Protein AF-A0A8J4UXP5-F1 (afdb_monomer)

Organism: Clarias magur (NCBI:txid1594786)

Structure (mmCIF, N/CA/C/O backbone):
data_AF-A0A8J4UXP5-F1
#
_entry.id   AF-A0A8J4UXP5-F1
#
loop_
_atom_site.group_PDB
_atom_site.id
_atom_site.type_symbol
_atom_site.label_atom_id
_atom_site.label_alt_id
_atom_site.label_comp_id
_atom_site.label_asym_id
_atom_site.label_entity_id
_atom_site.label_seq_id
_atom_site.pdbx_PDB_ins_code
_atom_site.Cartn_x
_atom_site.Cartn_y
_atom_site.Cartn_z
_atom_site.occupancy
_atom_site.B_iso_or_equiv
_atom_site.auth_seq_id
_atom_site.auth_comp_id
_atom_site.auth_asym_id
_atom_site.auth_atom_id
_atom_site.pdbx_PDB_model_num
ATOM 1 N N . MET A 1 1 ? 5.245 0.182 7.279 1.00 76.38 1 MET A N 1
ATOM 2 C CA . MET A 1 1 ? 4.863 -1.248 7.398 1.00 76.38 1 MET A CA 1
ATOM 3 C C . MET A 1 1 ? 5.055 -1.925 6.052 1.00 76.38 1 MET A C 1
ATOM 5 O O . MET A 1 1 ? 4.991 -1.238 5.045 1.00 76.38 1 MET A O 1
ATOM 9 N N . ILE A 1 2 ? 5.293 -3.238 6.005 1.00 81.00 2 ILE A N 1
ATOM 10 C CA . ILE A 1 2 ? 5.434 -3.950 4.725 1.00 81.00 2 ILE A CA 1
ATOM 11 C C . ILE A 1 2 ? 4.048 -4.430 4.285 1.00 81.00 2 ILE A C 1
ATOM 13 O O . ILE A 1 2 ? 3.456 -5.282 4.948 1.00 81.00 2 ILE A O 1
ATOM 17 N N . GLY A 1 3 ? 3.541 -3.917 3.160 1.00 82.81 3 GLY A N 1
ATOM 18 C CA . GLY A 1 3 ? 2.251 -4.269 2.539 1.00 82.81 3 GLY A CA 1
ATOM 19 C C . GLY A 1 3 ? 2.405 -5.030 1.215 1.00 82.81 3 GLY A C 1
ATOM 20 O O . GLY A 1 3 ? 3.485 -5.541 0.934 1.00 82.81 3 GLY A O 1
ATOM 21 N N . SER A 1 4 ? 1.329 -5.157 0.434 1.00 81.69 4 SER A N 1
ATOM 22 C CA . SER A 1 4 ? 1.382 -5.603 -0.972 1.00 81.69 4 SER A CA 1
ATOM 23 C C . SER A 1 4 ? 1.718 -4.460 -1.938 1.00 81.69 4 SER A C 1
ATOM 25 O O . SER A 1 4 ? 2.057 -4.718 -3.088 1.00 81.69 4 SER A O 1
ATOM 27 N N . GLY A 1 5 ? 1.666 -3.205 -1.469 1.00 85.81 5 GLY A N 1
ATOM 28 C CA . GLY A 1 5 ? 1.933 -2.018 -2.284 1.00 85.81 5 GLY A CA 1
ATOM 29 C C . GLY A 1 5 ? 3.286 -2.060 -2.995 1.00 85.81 5 GLY A C 1
ATOM 30 O O . GLY A 1 5 ? 3.357 -1.675 -4.155 1.00 85.81 5 GLY A O 1
ATOM 31 N N . ILE A 1 6 ? 4.321 -2.627 -2.363 1.00 90.12 6 ILE A N 1
ATOM 32 C CA . ILE A 1 6 ? 5.669 -2.722 -2.944 1.00 90.12 6 ILE A CA 1
ATOM 33 C C . ILE A 1 6 ? 5.725 -3.530 -4.247 1.00 90.12 6 ILE A C 1
ATOM 35 O O . ILE A 1 6 ? 6.633 -3.329 -5.041 1.00 90.12 6 ILE A O 1
ATOM 39 N N . PHE A 1 7 ? 4.755 -4.412 -4.506 1.00 88.56 7 PHE A N 1
ATOM 40 C CA . PHE A 1 7 ? 4.700 -5.151 -5.768 1.00 88.56 7 PHE A CA 1
ATOM 41 C C . PHE A 1 7 ? 4.077 -4.325 -6.901 1.00 88.56 7 PHE A C 1
ATOM 43 O O . PHE A 1 7 ? 4.396 -4.560 -8.055 1.00 88.56 7 PHE A O 1
ATOM 50 N N . MET A 1 8 ? 3.251 -3.321 -6.588 1.00 86.44 8 MET A N 1
ATOM 51 C CA . MET A 1 8 ? 2.574 -2.486 -7.590 1.00 86.44 8 MET A CA 1
ATOM 52 C C . 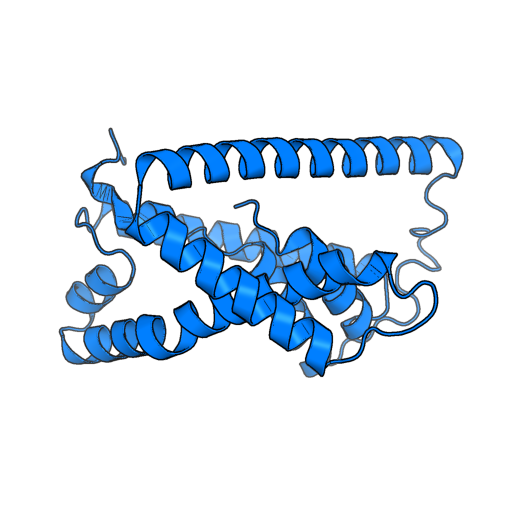MET A 1 8 ? 3.191 -1.100 -7.765 1.00 86.44 8 MET A C 1
ATOM 54 O O . MET A 1 8 ? 3.418 -0.648 -8.886 1.00 86.44 8 MET A O 1
ATOM 58 N N . SER A 1 9 ? 3.424 -0.397 -6.656 1.00 91.88 9 SER A N 1
ATOM 59 C CA . SER A 1 9 ? 3.830 1.006 -6.655 1.00 91.88 9 SER A CA 1
ATOM 60 C C . SER A 1 9 ? 5.096 1.291 -7.470 1.00 91.88 9 SER A C 1
ATOM 62 O O . SER A 1 9 ? 5.110 2.345 -8.098 1.00 91.88 9 SER A O 1
ATOM 64 N N . PRO A 1 10 ? 6.130 0.420 -7.543 1.00 92.44 10 PRO A N 1
ATOM 65 C CA . PRO A 1 10 ? 7.329 0.724 -8.327 1.00 92.44 10 PRO A CA 1
ATOM 66 C C . PRO A 1 10 ? 7.043 1.030 -9.799 1.00 92.44 10 PRO A C 1
ATOM 68 O O . PRO A 1 10 ? 7.608 1.982 -10.333 1.00 92.44 10 PRO A O 1
ATOM 71 N N . GLN A 1 11 ? 6.129 0.286 -10.434 1.00 90.69 11 GLN A N 1
ATOM 72 C CA . GLN A 1 11 ? 5.755 0.523 -11.830 1.00 90.69 11 GLN A CA 1
ATOM 73 C C . GLN A 1 11 ? 5.096 1.897 -11.999 1.00 90.69 11 GLN A C 1
ATOM 75 O O . GLN A 1 11 ? 5.458 2.639 -12.908 1.00 90.69 11 GLN A O 1
ATOM 80 N N . PHE A 1 12 ? 4.170 2.256 -11.104 1.00 91.06 12 PHE A N 1
ATOM 81 C CA . PHE A 1 12 ? 3.485 3.548 -11.156 1.00 91.06 12 PHE A CA 1
ATOM 82 C C . PHE A 1 12 ? 4.404 4.724 -10.809 1.00 91.06 12 PHE A C 1
ATOM 84 O O . PHE A 1 12 ? 4.302 5.779 -11.429 1.00 91.06 12 PHE A O 1
ATOM 91 N N . VAL A 1 13 ? 5.304 4.576 -9.834 1.00 94.50 13 VAL A N 1
ATOM 92 C CA . VAL A 1 13 ? 6.283 5.621 -9.493 1.00 94.50 13 VAL A CA 1
ATOM 93 C C . VAL A 1 13 ? 7.212 5.858 -10.684 1.00 94.50 13 VAL A C 1
ATOM 95 O O . VAL A 1 13 ? 7.359 6.999 -11.117 1.00 94.50 13 VAL A O 1
ATOM 98 N N . MET A 1 14 ? 7.748 4.786 -11.278 1.00 92.88 14 MET A N 1
ATOM 99 C CA . MET A 1 14 ? 8.612 4.872 -12.455 1.00 92.88 14 MET A CA 1
ATOM 100 C C . MET A 1 14 ? 7.891 5.503 -13.652 1.00 92.88 14 MET A C 1
ATOM 102 O O . MET A 1 14 ? 8.427 6.415 -14.271 1.00 92.88 14 MET A O 1
ATOM 106 N N . SER A 1 15 ? 6.658 5.085 -13.957 1.00 92.62 15 SER A N 1
ATOM 107 C CA . SER A 1 15 ? 5.919 5.612 -15.113 1.00 92.62 15 SER A CA 1
ATOM 108 C C . SER A 1 15 ? 5.564 7.092 -14.985 1.00 92.62 15 SER A C 1
ATOM 110 O O . SER A 1 15 ? 5.385 7.763 -15.995 1.00 92.62 15 SER A O 1
ATOM 112 N N . ASN A 1 16 ? 5.409 7.600 -13.759 1.00 93.44 16 ASN A N 1
ATOM 113 C CA . ASN A 1 16 ? 5.118 9.015 -13.539 1.00 93.44 16 ASN A CA 1
ATOM 114 C C . ASN A 1 16 ? 6.382 9.877 -13.607 1.00 93.44 16 ASN A C 1
ATOM 116 O O . ASN A 1 16 ? 6.302 10.993 -14.106 1.00 93.44 16 ASN A O 1
ATOM 120 N N . VAL A 1 17 ? 7.514 9.378 -13.107 1.00 93.00 17 VAL A N 1
ATOM 121 C CA . VAL A 1 17 ? 8.734 10.173 -12.854 1.00 93.00 17 VAL A CA 1
ATOM 122 C C . VAL A 1 17 ? 9.793 9.995 -13.940 1.00 93.00 17 VAL A C 1
ATOM 124 O O . VAL A 1 17 ? 10.663 10.847 -14.093 1.00 93.00 17 VAL A O 1
ATOM 127 N N . GLY A 1 18 ? 9.713 8.915 -14.715 1.00 91.06 18 GLY A N 1
ATOM 128 C CA . GLY A 1 18 ? 10.478 8.707 -15.942 1.00 91.06 18 GLY A CA 1
ATOM 129 C C . GLY A 1 18 ? 11.880 8.127 -15.760 1.00 91.06 18 GLY A C 1
ATOM 130 O O . GLY A 1 18 ? 12.360 7.483 -16.685 1.00 91.06 18 GLY A O 1
ATOM 131 N N . SER A 1 19 ? 12.510 8.282 -14.589 1.00 91.56 19 SER A N 1
ATOM 132 C CA . SER A 1 19 ? 13.891 7.835 -14.361 1.00 91.56 19 SER A CA 1
ATOM 133 C C . SER A 1 19 ? 14.079 6.998 -13.081 1.00 91.56 19 SER A C 1
ATOM 135 O O . SER A 1 19 ? 13.398 7.227 -12.068 1.00 91.56 19 SER A O 1
ATOM 137 N N . PRO A 1 20 ? 15.011 6.019 -13.084 1.00 91.00 20 PRO A N 1
ATOM 138 C CA . PRO A 1 20 ? 15.290 5.170 -11.923 1.00 91.00 20 PRO A CA 1
ATOM 139 C C . PRO A 1 20 ? 15.837 5.957 -10.728 1.00 91.00 20 PRO A C 1
ATOM 141 O O . PRO A 1 20 ? 15.400 5.729 -9.598 1.00 91.00 20 PRO A O 1
ATOM 144 N N . GLY A 1 21 ? 16.742 6.910 -10.957 1.00 91.25 21 GLY A N 1
ATOM 145 C CA . GLY A 1 21 ? 17.344 7.734 -9.911 1.00 91.25 21 GLY A CA 1
ATOM 146 C C . GLY A 1 21 ? 16.307 8.590 -9.187 1.00 91.25 21 GLY A C 1
ATOM 147 O O . GLY A 1 21 ? 16.246 8.588 -7.956 1.00 91.25 21 GLY A O 1
ATOM 148 N N . ALA A 1 22 ? 15.418 9.261 -9.926 1.00 91.94 22 ALA A N 1
ATOM 149 C CA . ALA A 1 22 ? 14.366 10.068 -9.310 1.00 91.94 22 ALA A CA 1
ATOM 150 C C . ALA A 1 22 ? 13.281 9.209 -8.630 1.00 91.94 22 ALA A C 1
ATOM 152 O O . ALA A 1 22 ? 12.759 9.602 -7.585 1.00 91.94 22 ALA A O 1
ATOM 153 N N . SER A 1 23 ? 12.992 8.007 -9.145 1.00 93.88 23 SER A N 1
ATOM 154 C CA . SER A 1 23 ? 12.128 7.030 -8.464 1.00 93.88 23 SER A CA 1
ATOM 155 C C . SER A 1 23 ? 12.673 6.664 -7.075 1.00 93.88 23 SER A C 1
ATOM 157 O O . SER A 1 23 ? 11.933 6.715 -6.090 1.00 93.88 23 SER A O 1
ATOM 159 N N . LEU A 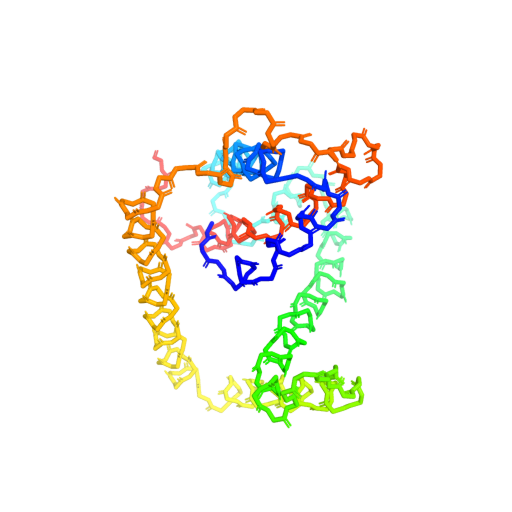1 24 ? 13.978 6.380 -6.955 1.00 93.69 24 LEU A N 1
ATOM 160 C CA . LEU A 1 24 ? 14.621 6.081 -5.667 1.00 93.69 24 LEU A CA 1
ATOM 161 C C . LEU A 1 24 ? 14.545 7.256 -4.680 1.00 93.69 24 LEU A C 1
ATOM 163 O O . LEU A 1 24 ? 14.277 7.041 -3.496 1.00 93.69 24 LEU A O 1
ATOM 167 N N . ILE A 1 25 ? 14.709 8.495 -5.157 1.00 94.56 25 ILE A N 1
ATOM 168 C CA . ILE A 1 25 ? 14.536 9.700 -4.328 1.00 94.56 25 ILE A CA 1
ATOM 169 C C . ILE A 1 25 ? 13.109 9.773 -3.777 1.00 94.56 25 ILE A C 1
ATOM 171 O O . ILE A 1 25 ? 12.920 10.030 -2.589 1.00 94.56 25 ILE A O 1
ATOM 175 N N . ILE A 1 26 ? 12.098 9.505 -4.603 1.00 95.44 26 ILE A N 1
ATOM 176 C CA . ILE A 1 26 ? 10.694 9.522 -4.169 1.00 95.44 26 ILE A CA 1
ATOM 177 C C . ILE A 1 26 ? 10.432 8.464 -3.103 1.00 95.44 26 ILE A C 1
ATOM 179 O O . ILE A 1 26 ? 9.797 8.770 -2.094 1.00 95.44 26 ILE A O 1
ATOM 183 N N . TRP A 1 27 ? 10.976 7.256 -3.258 1.00 96.19 27 TRP A N 1
ATOM 184 C CA . TRP A 1 27 ? 10.892 6.223 -2.224 1.00 96.19 27 TRP A CA 1
ATOM 185 C C . TRP A 1 27 ? 11.521 6.670 -0.900 1.00 96.19 27 TRP A C 1
ATOM 187 O O . TRP A 1 27 ? 10.912 6.473 0.156 1.00 96.19 27 TRP A O 1
ATOM 197 N N . ALA A 1 28 ? 12.690 7.314 -0.946 1.00 96.62 28 ALA A N 1
ATOM 198 C CA . ALA A 1 28 ? 13.353 7.851 0.240 1.00 96.62 28 ALA A CA 1
ATOM 199 C C . ALA A 1 28 ? 12.517 8.953 0.919 1.00 96.62 28 ALA A C 1
ATOM 201 O O . ALA A 1 28 ? 12.310 8.912 2.134 1.00 96.62 28 ALA A O 1
ATOM 202 N N . VAL A 1 29 ? 11.967 9.890 0.140 1.00 96.31 29 VAL A N 1
ATOM 203 C CA . VAL A 1 29 ? 11.098 10.968 0.641 1.00 96.31 29 VAL A CA 1
ATOM 204 C C . VAL A 1 29 ? 9.819 10.405 1.264 1.00 96.31 29 VAL A C 1
ATOM 206 O O . VAL A 1 29 ? 9.469 10.787 2.380 1.00 96.31 29 VAL A O 1
ATOM 209 N N . CYS A 1 30 ? 9.138 9.459 0.609 1.00 95.62 30 CYS A N 1
ATOM 210 C CA . CYS A 1 30 ? 7.950 8.805 1.165 1.00 95.62 30 CYS A CA 1
ATOM 211 C C . CYS A 1 30 ? 8.254 8.091 2.490 1.00 95.62 30 CYS A C 1
ATOM 213 O O . CYS A 1 30 ? 7.446 8.155 3.422 1.00 95.62 30 CYS A O 1
ATOM 215 N N . GLY A 1 31 ? 9.418 7.441 2.593 1.00 95.12 31 GLY A N 1
ATOM 216 C CA . GLY A 1 31 ? 9.885 6.813 3.826 1.00 95.12 31 GLY A CA 1
ATOM 217 C C . GLY A 1 31 ? 10.078 7.828 4.953 1.00 95.12 31 GLY A C 1
ATOM 218 O O . GLY A 1 31 ? 9.538 7.638 6.043 1.00 95.12 31 GLY A O 1
ATOM 219 N N . LEU A 1 32 ? 10.769 8.936 4.677 1.00 96.38 32 LEU A N 1
ATOM 220 C CA . LEU A 1 32 ? 11.005 10.004 5.650 1.00 96.38 32 LEU A CA 1
ATOM 221 C C . LEU A 1 32 ? 9.694 10.634 6.141 1.00 96.38 32 LEU A C 1
ATOM 223 O O . LEU A 1 32 ? 9.468 10.724 7.346 1.00 96.38 32 LEU A O 1
ATOM 227 N N . VAL A 1 33 ? 8.797 10.995 5.217 1.00 95.31 33 VAL A N 1
ATOM 228 C CA . VAL A 1 33 ? 7.471 11.548 5.544 1.00 95.31 33 VAL A CA 1
ATOM 229 C C . VAL A 1 33 ? 6.677 10.579 6.419 1.00 95.31 33 VAL A C 1
ATOM 231 O O . VAL A 1 33 ? 6.048 10.993 7.392 1.00 95.31 33 VAL A O 1
ATOM 234 N N . THR A 1 34 ? 6.738 9.280 6.116 1.00 94.12 34 THR A N 1
ATOM 235 C CA . THR A 1 34 ? 6.050 8.254 6.907 1.00 94.12 34 THR A CA 1
ATOM 236 C C . THR A 1 34 ? 6.619 8.137 8.319 1.00 94.12 34 THR A C 1
ATOM 238 O O . THR A 1 34 ? 5.847 7.970 9.260 1.00 94.12 34 THR A O 1
ATOM 241 N N . ILE A 1 35 ? 7.940 8.234 8.492 1.00 94.12 35 ILE A N 1
ATOM 242 C CA . ILE A 1 35 ? 8.576 8.211 9.818 1.00 94.12 35 ILE A CA 1
ATOM 243 C C . ILE A 1 35 ? 8.111 9.411 10.643 1.00 94.12 35 ILE A C 1
ATOM 245 O O . ILE A 1 35 ? 7.670 9.227 11.775 1.00 94.12 35 ILE A O 1
ATOM 249 N N . CYS A 1 36 ? 8.139 10.616 10.069 1.00 94.94 36 CYS A N 1
ATOM 250 C CA . CYS A 1 36 ? 7.647 11.815 10.742 1.00 94.94 36 CYS A CA 1
ATOM 251 C C . CYS A 1 36 ? 6.178 11.658 11.160 1.00 94.94 36 CYS A C 1
ATOM 253 O O . CYS A 1 36 ? 5.848 11.883 12.321 1.00 94.94 36 CYS A O 1
ATOM 255 N N . ALA A 1 37 ? 5.312 11.191 10.253 1.00 92.31 37 ALA A N 1
ATOM 256 C CA . ALA A 1 37 ? 3.901 10.958 10.555 1.00 92.31 37 ALA A CA 1
ATOM 257 C C . ALA A 1 37 ? 3.701 9.905 11.658 1.00 92.31 37 ALA A C 1
ATOM 259 O O . ALA A 1 37 ? 2.900 10.106 12.569 1.00 92.31 37 ALA A O 1
ATOM 260 N N . ALA A 1 38 ? 4.443 8.795 11.606 1.00 91.25 38 ALA A N 1
ATOM 261 C CA . ALA A 1 38 ? 4.363 7.737 12.606 1.00 91.25 38 ALA A CA 1
ATOM 262 C C . ALA A 1 38 ? 4.786 8.227 13.997 1.00 91.25 38 ALA A C 1
ATOM 264 O O . ALA A 1 38 ? 4.132 7.879 14.975 1.00 91.25 38 ALA A O 1
ATOM 265 N N . LEU A 1 39 ? 5.825 9.064 14.089 1.00 91.81 39 LEU A N 1
ATOM 266 C CA . LEU A 1 39 ? 6.275 9.652 15.352 1.00 91.81 39 LEU A CA 1
ATOM 267 C C . LEU A 1 39 ? 5.233 10.610 15.941 1.00 91.81 39 LEU A C 1
ATOM 269 O O . LEU A 1 39 ? 4.919 10.499 17.122 1.00 91.81 39 LEU A O 1
ATOM 273 N N . THR A 1 40 ? 4.625 11.476 15.126 1.00 91.50 40 THR A N 1
ATOM 274 C CA . THR A 1 40 ? 3.527 12.348 15.585 1.00 91.50 40 THR A CA 1
ATOM 275 C C . THR A 1 40 ? 2.338 11.533 16.096 1.00 91.50 40 THR A C 1
ATOM 277 O O . THR A 1 40 ? 1.721 11.869 17.104 1.00 91.50 40 THR A O 1
ATOM 280 N N . PHE A 1 41 ? 2.013 10.427 15.426 1.00 89.25 41 PHE A N 1
ATOM 281 C CA . PHE A 1 41 ? 0.937 9.539 15.862 1.00 89.25 41 PHE A CA 1
ATOM 282 C C . PHE A 1 41 ? 1.284 8.713 17.100 1.00 89.25 41 PHE A C 1
ATOM 284 O O . PHE A 1 41 ? 0.378 8.384 17.868 1.00 89.25 41 PHE A O 1
ATOM 291 N N . ALA A 1 42 ? 2.561 8.385 17.293 1.00 88.56 42 ALA A N 1
ATOM 292 C CA . ALA A 1 42 ? 3.049 7.740 18.502 1.00 88.56 42 ALA A CA 1
ATOM 293 C C . ALA A 1 42 ? 2.914 8.682 19.704 1.00 88.56 42 ALA A C 1
ATOM 295 O O . ALA A 1 42 ? 2.322 8.287 20.702 1.00 88.56 42 ALA A O 1
ATOM 296 N N . GLU A 1 43 ? 3.349 9.939 19.579 1.00 90.12 43 GLU A N 1
ATOM 297 C CA . GLU A 1 43 ? 3.162 10.972 20.609 1.00 90.12 43 GLU A CA 1
ATOM 298 C C . GLU A 1 43 ? 1.679 11.159 20.953 1.00 90.12 43 GLU A C 1
ATOM 300 O O . GLU A 1 43 ? 1.279 11.168 22.114 1.00 90.12 43 GLU A O 1
ATOM 305 N N . LEU A 1 44 ? 0.818 11.216 19.940 1.00 89.31 44 LEU A N 1
ATOM 306 C CA . LEU A 1 44 ? -0.616 11.342 20.164 1.00 89.31 44 LEU A CA 1
ATOM 307 C C . LEU A 1 44 ? -1.214 10.114 20.874 1.00 89.31 44 LEU A C 1
ATOM 309 O O . LEU A 1 44 ? -2.126 10.261 21.687 1.00 89.31 44 LEU A O 1
ATOM 313 N N . GLY A 1 45 ? -0.675 8.922 20.604 1.00 86.75 45 GLY A N 1
ATOM 314 C CA . GLY A 1 45 ? -1.073 7.673 21.256 1.00 86.75 45 GLY A CA 1
ATOM 315 C C . GLY A 1 45 ? -0.592 7.531 22.699 1.00 86.75 45 GLY A C 1
ATOM 316 O O . GLY A 1 45 ? -1.219 6.813 23.476 1.00 86.75 45 GLY A O 1
ATOM 317 N N . THR A 1 46 ? 0.472 8.234 23.098 1.00 86.81 46 THR A N 1
ATOM 318 C CA . THR A 1 46 ? 0.882 8.291 24.510 1.00 86.81 46 THR A CA 1
ATOM 319 C C . THR A 1 46 ? 0.052 9.293 25.310 1.00 86.81 46 THR A C 1
ATOM 321 O O . THR A 1 46 ? -0.172 9.061 26.500 1.00 86.81 46 THR A O 1
ATOM 324 N N . ILE A 1 47 ? -0.461 10.348 24.660 1.00 88.81 47 ILE A N 1
ATOM 325 C CA . ILE A 1 47 ? -1.369 11.343 25.255 1.00 88.81 47 ILE A CA 1
ATOM 326 C C . ILE A 1 47 ? -2.788 10.777 25.412 1.00 88.81 47 ILE A C 1
ATOM 328 O O . ILE A 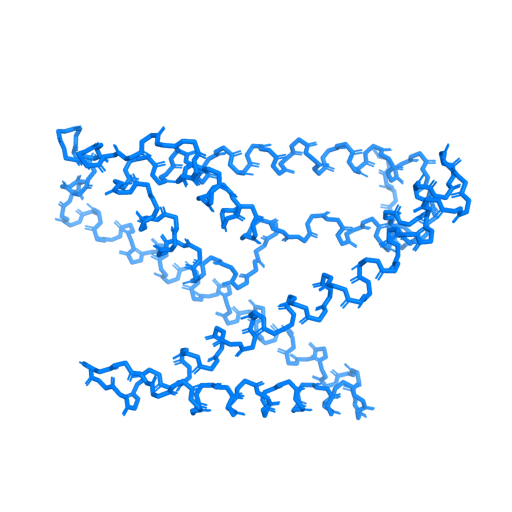1 47 ? -3.365 10.836 26.499 1.00 88.81 47 ILE A O 1
ATOM 332 N N . PHE A 1 48 ? -3.359 10.225 24.339 1.00 86.81 48 PHE A N 1
ATOM 333 C CA . PHE A 1 48 ? -4.715 9.674 24.319 1.00 86.81 48 PHE A CA 1
ATOM 334 C C . PHE A 1 48 ? -4.665 8.145 24.273 1.00 86.81 48 PHE A C 1
ATOM 336 O O . PHE A 1 48 ? -4.607 7.538 23.206 1.00 86.81 48 PHE A O 1
ATOM 343 N N . ARG A 1 49 ? -4.708 7.521 25.455 1.00 81.75 49 ARG A N 1
ATOM 344 C CA . ARG A 1 49 ? -4.585 6.063 25.652 1.00 81.75 49 ARG A CA 1
ATOM 345 C C . ARG A 1 49 ? -5.916 5.317 25.528 1.00 81.75 49 ARG A C 1
ATOM 347 O O . ARG A 1 49 ? -6.223 4.447 26.335 1.00 81.75 49 ARG A O 1
ATOM 354 N N . GLU A 1 50 ? -6.711 5.699 24.545 1.00 84.31 50 GLU A N 1
ATOM 355 C CA . GLU A 1 50 ? -8.012 5.099 24.256 1.00 84.31 50 GLU A CA 1
ATOM 356 C C . GLU A 1 50 ? -7.944 4.389 22.899 1.00 84.31 50 GLU A C 1
ATOM 358 O O . GLU A 1 50 ? -7.331 4.884 21.945 1.00 84.31 50 GLU A O 1
ATOM 363 N N . SER A 1 51 ? -8.582 3.226 22.791 1.00 85.25 51 SER A N 1
ATOM 364 C CA . SER A 1 51 ? -8.684 2.502 21.522 1.00 85.25 51 SER A CA 1
ATOM 365 C C . SER A 1 51 ? -9.594 3.240 20.533 1.00 85.25 51 SER A C 1
ATOM 367 O O . SER A 1 51 ? -10.652 3.754 20.886 1.00 85.25 51 SER A O 1
ATOM 369 N N . GLY A 1 52 ? -9.211 3.249 19.253 1.00 83.44 52 GLY A N 1
ATOM 370 C CA . GLY A 1 52 ? -9.998 3.867 18.171 1.00 83.44 52 GLY A CA 1
ATOM 371 C C . GLY A 1 52 ? -9.206 4.777 17.226 1.00 83.44 52 GLY A C 1
ATOM 372 O O . GLY A 1 52 ? -9.742 5.231 16.210 1.00 83.44 52 GLY A O 1
ATOM 373 N N . GLY A 1 53 ? -7.919 5.004 17.505 1.00 87.00 53 GLY A N 1
ATOM 374 C CA . GLY A 1 53 ? -6.984 5.689 16.612 1.00 87.00 53 GLY A CA 1
ATOM 375 C C . GLY A 1 53 ? -7.437 7.098 16.220 1.00 87.00 53 GLY A C 1
ATOM 376 O O . GLY A 1 53 ? -7.830 7.902 17.062 1.00 87.00 53 GLY A O 1
ATOM 377 N N . GLN A 1 54 ? -7.398 7.403 14.917 1.00 88.06 54 GLN A N 1
ATOM 378 C CA . GLN A 1 54 ? -7.702 8.741 14.382 1.00 88.06 54 GLN A CA 1
ATOM 379 C C . GLN A 1 54 ? -9.060 9.299 14.823 1.00 88.06 54 GLN A C 1
ATOM 381 O O . GLN A 1 54 ? -9.183 10.505 15.027 1.00 88.06 54 GLN A O 1
ATOM 386 N N . PHE A 1 55 ? -10.071 8.440 14.975 1.00 91.38 55 PHE A N 1
ATOM 387 C CA . PHE A 1 55 ? -11.403 8.879 15.378 1.00 91.38 55 PHE A CA 1
ATOM 388 C C . PHE A 1 55 ? -11.391 9.514 16.770 1.00 91.38 55 PHE A C 1
ATOM 390 O O . PHE A 1 55 ? -11.901 10.619 16.935 1.00 91.38 55 PHE A O 1
ATOM 397 N N . ILE A 1 56 ? -10.767 8.850 17.746 1.00 91.19 56 ILE A N 1
ATOM 398 C CA . ILE A 1 56 ? -10.703 9.330 19.130 1.00 91.19 56 ILE A CA 1
ATOM 399 C C . ILE A 1 56 ? -9.911 10.629 19.224 1.00 91.19 56 ILE A C 1
ATOM 401 O O . ILE A 1 56 ? -10.339 11.570 19.891 1.00 91.19 56 ILE A O 1
ATOM 405 N N . TYR A 1 57 ? -8.798 10.723 18.501 1.00 91.88 57 TYR A N 1
ATOM 406 C CA . TYR A 1 57 ? -7.975 11.929 18.496 1.00 91.88 57 TYR A CA 1
ATOM 407 C C . TYR A 1 57 ? -8.767 13.153 18.027 1.00 91.88 57 TYR A C 1
ATOM 409 O O . TYR A 1 57 ? -8.737 14.209 18.658 1.00 91.88 57 TYR A O 1
ATOM 417 N N . ILE A 1 58 ? -9.533 13.000 16.947 1.00 93.62 58 ILE A N 1
ATOM 418 C CA . ILE A 1 58 ? -10.354 14.084 16.403 1.00 93.62 58 ILE A CA 1
ATOM 419 C C . ILE A 1 58 ? -11.559 14.355 17.300 1.00 93.62 58 ILE A C 1
ATOM 421 O O . ILE A 1 58 ? -11.896 15.516 17.520 1.00 93.62 58 ILE A O 1
ATOM 425 N N . LEU A 1 59 ? -12.172 13.314 17.866 1.00 94.62 59 LEU A N 1
ATOM 426 C CA . LEU A 1 59 ? -13.277 13.452 18.810 1.00 94.62 59 LEU A CA 1
ATOM 427 C C . LEU A 1 59 ? -12.867 14.282 20.028 1.00 94.62 59 LEU A C 1
ATOM 429 O O . LEU A 1 59 ? -13.626 15.147 20.464 1.00 94.62 59 LEU A O 1
ATOM 433 N N . ARG A 1 60 ? -11.658 14.056 20.552 1.00 92.88 60 ARG A N 1
ATOM 434 C CA . ARG A 1 60 ? -11.163 14.740 21.746 1.00 92.88 60 ARG A CA 1
ATOM 435 C C . ARG A 1 60 ? -10.722 16.179 21.483 1.00 92.88 60 ARG A C 1
ATOM 437 O O . ARG A 1 60 ? -10.909 17.021 22.356 1.00 92.88 60 ARG A O 1
ATOM 444 N N . LEU A 1 61 ? -10.158 16.458 20.307 1.00 93.69 61 LEU A N 1
ATOM 445 C CA . LEU A 1 61 ? -9.632 17.783 19.949 1.00 93.69 61 LEU A CA 1
ATOM 446 C C . LEU A 1 61 ? -10.681 18.701 19.305 1.00 93.69 61 LEU A C 1
ATOM 448 O O . LEU A 1 61 ? -10.710 19.895 19.589 1.00 93.69 61 LEU A O 1
ATOM 452 N N . TYR A 1 62 ? -11.534 18.153 18.438 1.00 94.94 62 TYR A N 1
ATOM 453 C CA . TYR A 1 62 ? -12.437 18.916 17.567 1.00 94.94 62 TYR A CA 1
ATOM 454 C C . TYR A 1 62 ? -13.923 18.593 17.782 1.00 94.94 62 TYR A C 1
ATOM 456 O O . TYR A 1 62 ? -14.788 19.215 17.162 1.00 94.94 62 TYR A O 1
ATOM 464 N N . GLY A 1 63 ? -14.242 17.644 18.664 1.00 95.25 63 GLY A N 1
ATOM 465 C CA . GLY A 1 63 ? -15.612 17.273 18.999 1.00 95.25 63 GLY A CA 1
ATOM 466 C C . GLY A 1 63 ? -16.259 16.281 18.019 1.00 95.25 63 GLY A C 1
ATOM 467 O O . GLY A 1 63 ? -15.616 15.754 17.106 1.00 95.25 63 GLY A O 1
ATOM 468 N N . PRO A 1 64 ? -17.558 15.988 18.206 1.00 96.31 64 PRO A N 1
ATOM 469 C CA . PRO A 1 64 ? -18.222 14.851 17.565 1.00 96.31 64 PRO A CA 1
ATOM 470 C C . PRO A 1 64 ? -18.473 15.028 16.065 1.00 96.31 64 PRO A C 1
ATOM 472 O O . PRO A 1 64 ? -18.430 14.050 15.321 1.00 96.31 64 PRO A O 1
ATOM 475 N N . LEU A 1 65 ? -18.723 16.253 15.596 1.00 96.69 65 LEU A N 1
ATOM 476 C CA . LEU A 1 65 ? -19.104 16.495 14.202 1.00 96.69 65 LEU A CA 1
ATOM 477 C C . LEU A 1 65 ? -17.931 16.274 13.221 1.00 96.69 65 LEU A C 1
ATOM 479 O O . LEU A 1 65 ? -18.103 15.502 12.276 1.00 96.69 65 LEU A O 1
ATOM 483 N N . PRO A 1 66 ? -16.719 16.824 13.443 1.00 96.06 66 PRO A N 1
ATOM 484 C CA . PRO A 1 66 ? -15.549 16.487 12.624 1.00 96.06 66 PRO A CA 1
ATOM 485 C C . PRO A 1 66 ? -15.154 15.008 12.723 1.00 96.06 66 PRO A C 1
ATOM 487 O O . PRO A 1 66 ? -14.800 14.391 11.716 1.00 96.06 66 PRO A O 1
ATOM 490 N N . ALA A 1 67 ? -15.269 14.413 13.915 1.00 95.00 67 ALA A N 1
ATOM 491 C CA . ALA A 1 67 ? -14.971 12.999 14.130 1.00 95.00 67 ALA A CA 1
ATOM 492 C C . ALA A 1 67 ? -15.907 12.081 13.324 1.00 95.00 67 ALA A C 1
ATOM 494 O O . ALA A 1 67 ? -15.454 11.097 12.735 1.00 95.00 67 ALA A O 1
ATOM 495 N N . PHE A 1 68 ? -17.195 12.432 13.226 1.00 95.50 68 PHE A N 1
ATOM 496 C CA . PHE A 1 68 ? -18.155 11.725 12.380 1.00 95.50 68 PHE A CA 1
ATOM 497 C C . PHE A 1 68 ? -17.744 11.748 10.904 1.00 95.50 68 PHE A C 1
ATOM 499 O O . PHE A 1 68 ? -17.723 10.693 10.274 1.00 95.50 68 PHE A O 1
ATOM 506 N N . PHE A 1 69 ? -17.366 12.909 10.354 1.00 95.81 69 PHE A N 1
ATOM 507 C CA . PHE A 1 69 ? -16.950 13.007 8.949 1.00 95.81 69 PHE A CA 1
ATOM 508 C C . PHE A 1 69 ? -15.704 12.178 8.643 1.00 95.81 69 PHE A C 1
ATOM 510 O O . PHE A 1 69 ? -15.640 11.537 7.590 1.00 95.81 69 PHE A O 1
ATOM 517 N N . VAL A 1 70 ? -14.736 12.138 9.561 1.00 92.81 70 VAL A N 1
ATOM 518 C CA . VAL A 1 70 ? -13.550 11.288 9.400 1.00 92.81 70 VAL A CA 1
ATOM 519 C C . VAL A 1 70 ? -13.940 9.815 9.398 1.00 92.81 70 VAL A C 1
ATOM 521 O O . VAL A 1 70 ? -13.598 9.106 8.453 1.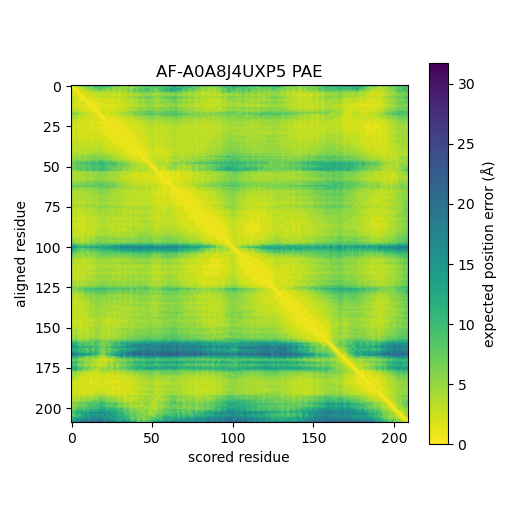00 92.81 70 VAL A O 1
ATOM 524 N N . SER A 1 71 ? -14.712 9.357 10.385 1.00 93.00 71 SER A N 1
ATOM 525 C CA . SER A 1 71 ? -15.176 7.965 10.436 1.00 93.00 71 SER A CA 1
ATOM 526 C C . SER A 1 71 ? -16.013 7.581 9.220 1.00 93.00 71 SER A C 1
ATOM 528 O O . SER A 1 71 ? -15.791 6.523 8.632 1.00 93.00 71 SER A O 1
ATOM 530 N N . PHE A 1 72 ? -16.923 8.454 8.790 1.00 95.38 72 PHE A N 1
ATOM 531 C CA . PHE A 1 72 ? -17.741 8.250 7.599 1.00 95.38 72 PHE A CA 1
ATOM 532 C C . PHE A 1 72 ? -16.872 8.087 6.349 1.00 95.38 72 PHE A C 1
ATOM 534 O O . PHE A 1 72 ? -17.022 7.118 5.607 1.00 95.38 72 PHE A O 1
ATOM 541 N N . THR A 1 73 ? -15.905 8.985 6.149 1.00 94.56 73 THR A N 1
ATOM 542 C CA . THR A 1 73 ? -14.992 8.937 4.999 1.00 94.56 73 THR A CA 1
ATOM 543 C C . THR A 1 73 ? -14.126 7.678 5.036 1.00 94.56 73 THR A C 1
ATOM 545 O O . THR A 1 73 ? -13.948 7.012 4.015 1.00 94.56 73 THR A O 1
ATOM 548 N N . VAL A 1 74 ? -13.627 7.288 6.211 1.00 91.50 74 VAL A N 1
ATOM 549 C CA . VAL A 1 74 ? -12.829 6.066 6.369 1.00 91.50 74 VAL A CA 1
ATOM 550 C C . VAL A 1 74 ? -13.646 4.823 6.007 1.00 91.50 74 VAL A C 1
ATOM 552 O O . VAL A 1 74 ? -13.171 3.992 5.232 1.00 91.50 74 VAL A O 1
ATOM 555 N N . ILE A 1 75 ? -14.865 4.698 6.536 1.00 93.25 75 ILE A N 1
ATOM 556 C CA . ILE A 1 75 ? -15.714 3.509 6.372 1.00 93.25 75 ILE A CA 1
ATOM 557 C C . ILE A 1 75 ? -16.273 3.400 4.951 1.00 93.25 75 ILE A C 1
ATOM 559 O O . ILE A 1 75 ? -16.264 2.310 4.385 1.00 93.25 75 ILE A O 1
ATOM 563 N N . ILE A 1 76 ? -16.748 4.503 4.372 1.00 96.06 76 ILE A N 1
ATOM 564 C CA . ILE A 1 76 ? -17.444 4.492 3.078 1.00 96.06 76 ILE A CA 1
ATOM 565 C C . ILE A 1 76 ? -16.468 4.605 1.906 1.00 96.06 76 ILE A C 1
ATOM 567 O O . ILE A 1 76 ? -16.683 3.979 0.871 1.00 96.06 76 ILE A O 1
ATOM 571 N N . VAL A 1 77 ? -15.385 5.373 2.054 1.00 94.50 77 VAL A N 1
ATOM 572 C CA . VAL A 1 77 ? -14.473 5.679 0.942 1.00 94.50 77 VAL A CA 1
ATOM 573 C C . VAL A 1 77 ? -13.168 4.903 1.070 1.00 94.50 77 VAL A C 1
ATOM 575 O O . VAL A 1 77 ? -12.841 4.110 0.186 1.00 94.50 77 VAL A O 1
ATOM 578 N N . LEU A 1 78 ? -12.411 5.089 2.156 1.00 91.38 78 LEU A N 1
ATOM 579 C CA . LEU A 1 78 ? -11.039 4.567 2.221 1.00 91.38 78 LEU A CA 1
ATOM 580 C C . LEU A 1 78 ? -10.996 3.039 2.320 1.00 91.38 78 LEU A C 1
ATOM 582 O O . LEU A 1 78 ? -10.240 2.409 1.576 1.00 91.38 78 LEU A O 1
ATOM 586 N N . LYS A 1 79 ? -11.771 2.427 3.226 1.00 91.38 79 LYS A N 1
ATOM 587 C CA . LYS A 1 79 ? -11.716 0.972 3.463 1.00 91.38 79 LYS A CA 1
ATOM 588 C C . LYS A 1 79 ? -12.168 0.165 2.234 1.00 91.38 79 LYS A C 1
ATOM 590 O O . LYS A 1 79 ? -11.397 -0.705 1.823 1.00 91.38 79 LYS A O 1
ATOM 595 N N . PRO A 1 80 ? -13.314 0.456 1.585 1.00 95.56 80 PRO A N 1
ATOM 596 C CA . PRO A 1 80 ? -13.749 -0.293 0.406 1.00 95.56 80 PRO A CA 1
ATOM 597 C C . PRO A 1 80 ? -12.810 -0.085 -0.785 1.00 95.56 80 PRO A C 1
ATOM 599 O O . PRO A 1 80 ? -12.449 -1.057 -1.447 1.00 95.56 80 PRO A O 1
ATOM 602 N N . SER A 1 81 ? -12.338 1.148 -1.012 1.00 93.94 81 SER A N 1
ATOM 603 C CA . SER A 1 81 ? -11.388 1.446 -2.096 1.00 93.94 81 SER A CA 1
ATOM 604 C C . SER A 1 81 ? -10.065 0.705 -1.915 1.00 93.94 81 SER A C 1
ATOM 606 O O . SER A 1 81 ? -9.518 0.170 -2.875 1.00 93.94 81 SER A O 1
ATOM 608 N N . SER A 1 82 ? -9.578 0.609 -0.674 1.00 92.12 82 SER A N 1
ATOM 609 C CA . SER A 1 82 ? -8.359 -0.138 -0.354 1.00 92.12 82 SER A CA 1
ATOM 610 C C . SER A 1 82 ? -8.500 -1.634 -0.631 1.00 92.12 82 SER A C 1
ATOM 612 O O . SER A 1 82 ? -7.605 -2.235 -1.225 1.00 92.12 82 SER A O 1
ATOM 614 N N . ILE A 1 83 ? -9.631 -2.232 -0.238 1.00 94.38 83 ILE A N 1
ATOM 615 C CA . ILE A 1 83 ? -9.926 -3.646 -0.512 1.00 94.38 83 ILE A CA 1
ATOM 616 C C . ILE A 1 83 ? -10.001 -3.874 -2.024 1.00 94.38 83 ILE A C 1
ATOM 618 O O . ILE A 1 83 ? -9.337 -4.768 -2.540 1.00 94.38 83 ILE A O 1
ATOM 622 N N . ALA A 1 84 ? -10.736 -3.025 -2.747 1.00 94.94 84 ALA A N 1
ATOM 623 C CA . ALA A 1 84 ? -10.868 -3.123 -4.196 1.00 94.94 84 ALA A CA 1
ATOM 624 C C . ALA A 1 84 ? -9.515 -3.006 -4.914 1.00 94.94 84 ALA A C 1
ATOM 626 O O . ALA A 1 84 ? -9.223 -3.818 -5.791 1.00 94.94 84 ALA A O 1
ATOM 627 N N . ALA A 1 85 ? -8.675 -2.043 -4.519 1.00 92.06 85 ALA A N 1
ATOM 628 C CA . ALA A 1 85 ? -7.347 -1.857 -5.093 1.00 92.06 85 ALA A CA 1
ATOM 629 C C . ALA A 1 85 ? -6.490 -3.118 -4.931 1.00 92.06 85 ALA A C 1
ATOM 631 O O . ALA A 1 85 ? -5.994 -3.634 -5.926 1.00 92.06 85 ALA A O 1
ATOM 632 N N . VAL A 1 86 ? -6.385 -3.659 -3.710 1.00 92.44 86 VAL A N 1
ATOM 633 C CA . VAL A 1 86 ? -5.585 -4.864 -3.423 1.00 92.44 86 VAL A CA 1
ATOM 634 C C . VAL A 1 86 ? -6.130 -6.101 -4.144 1.00 92.44 86 VAL A C 1
ATOM 636 O O . VAL A 1 86 ? -5.353 -6.906 -4.660 1.00 92.44 86 VAL A O 1
ATOM 639 N N . SER A 1 87 ? -7.452 -6.263 -4.216 1.00 95.25 87 SER A N 1
ATOM 640 C CA . SER A 1 87 ? -8.075 -7.392 -4.914 1.00 95.25 87 SER A CA 1
ATOM 641 C C . SER A 1 87 ? -7.881 -7.328 -6.428 1.00 95.25 87 SER A C 1
ATOM 643 O O . SER A 1 87 ? -7.675 -8.367 -7.055 1.00 95.25 87 SER A O 1
ATOM 645 N N . LEU A 1 88 ? -7.889 -6.130 -7.020 1.00 94.44 88 LEU A N 1
ATOM 646 C CA . LEU A 1 88 ? -7.541 -5.941 -8.429 1.00 94.44 88 LEU A CA 1
ATOM 647 C C . LEU A 1 88 ? -6.074 -6.287 -8.691 1.00 94.44 88 LEU A C 1
ATOM 649 O O . LEU A 1 88 ? -5.794 -6.972 -9.673 1.00 94.44 88 LEU A O 1
ATOM 653 N N . SER A 1 89 ? -5.156 -5.897 -7.801 1.00 91.88 89 SER A N 1
ATOM 654 C CA . SER A 1 89 ? -3.741 -6.291 -7.890 1.00 91.88 89 SER A CA 1
ATOM 655 C C . SER A 1 89 ? -3.594 -7.803 -7.889 1.00 91.88 89 SER A C 1
ATOM 657 O O . SER A 1 89 ? -2.939 -8.372 -8.757 1.00 91.88 89 SER A O 1
ATOM 659 N N . PHE A 1 90 ? -4.231 -8.461 -6.918 1.00 93.81 90 PHE A N 1
ATOM 660 C CA . PHE A 1 90 ? -4.205 -9.911 -6.800 1.00 93.81 90 PHE A CA 1
ATOM 661 C C . PHE A 1 90 ? -4.699 -10.572 -8.088 1.00 93.81 90 PHE A C 1
ATOM 663 O O . PHE A 1 90 ? -4.034 -11.461 -8.612 1.00 93.81 90 PHE A O 1
ATOM 670 N N . ALA A 1 91 ? -5.821 -10.101 -8.634 1.00 95.38 91 ALA A N 1
ATOM 671 C CA . ALA A 1 91 ? -6.375 -10.633 -9.869 1.00 95.38 91 ALA A CA 1
ATOM 672 C C . ALA A 1 91 ? -5.443 -10.424 -11.073 1.00 95.38 91 ALA A C 1
ATOM 674 O O . ALA A 1 91 ? -5.289 -11.338 -11.878 1.00 95.38 91 ALA A O 1
ATOM 675 N N . GLN A 1 92 ? -4.782 -9.268 -11.190 1.00 92.12 92 GLN A N 1
ATOM 676 C CA . GLN A 1 92 ? -3.801 -9.023 -12.255 1.00 92.12 92 GLN A CA 1
ATOM 677 C C . GLN A 1 92 ? -2.645 -10.027 -12.196 1.00 92.12 92 GLN A C 1
ATOM 679 O O . GLN A 1 92 ? -2.334 -10.648 -13.211 1.00 92.12 92 GLN A O 1
ATOM 684 N N . TYR A 1 93 ? -2.066 -10.251 -11.013 1.00 91.25 93 TYR A N 1
ATOM 685 C CA . TYR A 1 93 ? -0.986 -11.228 -10.843 1.00 91.25 93 TYR A CA 1
ATOM 686 C C . TYR A 1 93 ? -1.450 -12.676 -11.020 1.00 91.25 93 TYR A C 1
ATOM 688 O O . TYR A 1 93 ? -0.718 -13.479 -11.590 1.00 91.25 93 TYR A O 1
ATOM 696 N N . ALA A 1 94 ? -2.660 -13.017 -10.573 1.00 94.06 94 ALA A N 1
ATOM 697 C CA . ALA A 1 94 ? -3.209 -14.365 -10.711 1.00 94.06 94 ALA A CA 1
ATOM 698 C C . ALA A 1 94 ? -3.502 -14.731 -12.174 1.00 94.06 94 ALA A C 1
ATOM 700 O O . ALA A 1 94 ? -3.366 -15.890 -12.560 1.00 94.06 94 ALA A O 1
ATOM 701 N N . VAL A 1 95 ? -3.907 -13.752 -12.988 1.00 94.88 95 VAL A N 1
ATOM 702 C CA . VAL A 1 95 ? -4.294 -13.964 -14.390 1.00 94.88 95 VAL A CA 1
ATOM 703 C C . VAL A 1 95 ? -3.111 -13.844 -15.349 1.00 94.88 95 VAL A C 1
ATOM 705 O O . VAL A 1 95 ? -3.116 -14.505 -16.385 1.00 94.88 95 VAL A O 1
ATOM 708 N N . ALA A 1 96 ? -2.092 -13.043 -15.017 1.00 91.62 96 ALA A N 1
ATOM 709 C CA . ALA A 1 96 ? -0.953 -12.764 -15.894 1.00 91.62 96 ALA A CA 1
ATOM 710 C C . ALA A 1 96 ? -0.299 -14.010 -16.541 1.00 91.62 96 ALA A C 1
ATOM 712 O O . ALA A 1 96 ? -0.039 -13.959 -17.743 1.00 91.62 96 ALA A O 1
ATOM 713 N N . PRO A 1 97 ? -0.094 -15.149 -15.842 1.00 92.81 97 PRO A N 1
ATOM 714 C CA . PRO A 1 97 ? 0.510 -16.339 -16.452 1.00 92.81 97 PRO A CA 1
ATOM 715 C C . PRO A 1 97 ? -0.306 -16.959 -17.597 1.00 92.81 97 PRO A C 1
ATOM 717 O O . PRO A 1 97 ? 0.257 -17.634 -18.453 1.00 92.81 97 PRO A O 1
ATOM 720 N N . PHE A 1 98 ? -1.624 -16.737 -17.630 1.00 93.62 98 PHE A N 1
ATOM 721 C CA . PHE A 1 98 ? -2.522 -17.285 -18.654 1.00 93.62 98 PHE A CA 1
ATOM 722 C C . PHE A 1 98 ? -2.619 -16.407 -19.908 1.00 93.62 98 PHE A C 1
ATOM 724 O O . PHE A 1 98 ? -3.221 -16.819 -20.897 1.00 93.62 98 PHE A O 1
ATOM 731 N N . TYR A 1 99 ? -2.031 -15.210 -19.873 1.00 92.25 99 TYR A N 1
ATOM 732 C CA . TYR A 1 99 ? -2.035 -14.238 -20.966 1.00 92.25 99 TYR A CA 1
ATOM 733 C C . TYR A 1 99 ? -0.597 -13.793 -21.287 1.00 92.25 99 TYR A C 1
ATOM 735 O O . TYR A 1 99 ? -0.267 -12.612 -21.164 1.00 92.25 99 TYR A O 1
ATOM 743 N N . PRO A 1 100 ? 0.301 -14.717 -21.681 1.00 89.25 100 PRO A N 1
ATOM 744 C CA . PRO A 1 100 ? 1.677 -14.354 -21.992 1.00 89.25 100 PRO A CA 1
ATOM 745 C C . PRO A 1 100 ? 1.709 -13.387 -23.186 1.00 89.25 100 PRO A C 1
ATOM 747 O O . PRO A 1 100 ? 1.166 -13.675 -24.250 1.00 89.25 100 PRO A O 1
ATOM 750 N N . GLY A 1 101 ? 2.326 -12.218 -23.000 1.00 85.75 101 GLY A N 1
ATOM 751 C CA . GLY A 1 101 ? 2.506 -11.216 -24.058 1.00 85.75 101 GLY A CA 1
ATOM 752 C C . GLY A 1 101 ? 1.257 -10.409 -24.438 1.00 85.75 101 GLY A C 1
ATOM 753 O O . GLY A 1 101 ? 1.328 -9.596 -25.356 1.00 85.75 101 GLY A O 1
ATOM 754 N N . CYS A 1 102 ? 0.129 -10.581 -23.745 1.00 88.56 102 CYS A N 1
ATOM 755 C CA . CYS A 1 102 ? -1.076 -9.779 -23.959 1.00 88.56 102 CYS A CA 1
ATOM 756 C C . CYS A 1 102 ? -1.647 -9.257 -22.635 1.00 88.56 102 CYS A C 1
ATOM 758 O O . CYS A 1 102 ? -1.425 -9.825 -21.569 1.00 88.56 102 CYS A O 1
ATOM 760 N N . MET A 1 103 ? -2.377 -8.140 -22.689 1.00 85.75 103 MET A N 1
ATOM 761 C CA . MET A 1 103 ? -3.049 -7.624 -21.497 1.00 85.75 103 MET A CA 1
ATOM 762 C C . MET A 1 103 ? -4.301 -8.461 -21.210 1.00 85.75 103 MET A C 1
ATOM 764 O O . MET A 1 103 ? -5.125 -8.639 -22.113 1.00 85.75 103 MET A O 1
ATOM 768 N N . PRO A 1 104 ? -4.487 -8.952 -19.971 1.00 90.31 104 PRO A N 1
ATOM 769 C CA . PRO A 1 104 ? -5.665 -9.729 -19.630 1.00 90.31 104 PRO A CA 1
ATOM 770 C C . PRO A 1 104 ? -6.937 -8.870 -19.754 1.00 90.31 104 PRO A C 1
ATOM 772 O O . PRO A 1 104 ? -6.925 -7.696 -19.366 1.00 90.31 104 PRO A O 1
ATOM 775 N N . PRO A 1 105 ? -8.056 -9.430 -20.253 1.00 93.44 105 PRO A N 1
ATOM 776 C CA . PRO A 1 105 ? -9.306 -8.693 -20.383 1.00 93.44 105 PRO A CA 1
ATOM 777 C C . PRO A 1 105 ? -9.761 -8.113 -19.040 1.00 93.44 105 PRO A C 1
ATOM 779 O O . PRO A 1 105 ? -9.816 -8.812 -18.026 1.00 93.44 105 PRO A O 1
ATOM 782 N N . THR A 1 106 ? -10.159 -6.839 -19.036 1.00 93.81 106 THR A N 1
ATOM 783 C CA . THR A 1 106 ? -10.558 -6.120 -17.811 1.00 93.81 106 THR A CA 1
ATOM 784 C C . THR A 1 106 ? -11.718 -6.793 -17.077 1.00 93.81 106 THR A C 1
ATOM 786 O O . THR A 1 106 ? -11.761 -6.773 -15.847 1.00 93.81 106 THR A O 1
ATOM 789 N N . LEU A 1 107 ? -12.636 -7.424 -17.815 1.00 95.25 107 LEU A N 1
ATOM 790 C CA . LEU A 1 107 ? -13.748 -8.182 -17.247 1.00 95.25 107 LEU A CA 1
ATOM 791 C C . LEU A 1 107 ? -13.255 -9.381 -16.423 1.00 95.25 107 LEU A C 1
ATOM 793 O O . LEU A 1 107 ? -13.711 -9.567 -15.301 1.00 95.25 107 LEU A O 1
ATOM 797 N N . VAL A 1 108 ? -12.281 -10.140 -16.937 1.00 95.19 108 VAL A N 1
ATOM 798 C CA . VAL A 1 108 ? -11.715 -11.320 -16.260 1.00 95.19 108 VAL A CA 1
ATOM 799 C C . VAL A 1 108 ? -11.030 -10.911 -14.956 1.00 95.19 108 VAL A C 1
ATOM 801 O O . VAL A 1 108 ? -11.296 -11.499 -13.908 1.00 95.19 108 VAL A O 1
ATOM 804 N N . VAL A 1 109 ? -10.220 -9.848 -14.996 1.00 95.88 109 VAL A N 1
ATOM 805 C CA . VAL A 1 109 ? -9.554 -9.294 -13.805 1.00 95.88 109 VAL A CA 1
ATOM 806 C C . VAL A 1 109 ? -10.581 -8.860 -12.755 1.00 95.88 109 VAL A C 1
ATOM 808 O O . VAL A 1 109 ? -10.452 -9.211 -11.584 1.00 95.88 109 VAL A O 1
ATOM 811 N N . LYS A 1 110 ? -11.640 -8.143 -13.158 1.00 96.50 110 LYS A N 1
ATOM 812 C CA . LYS A 1 110 ? -12.704 -7.708 -12.238 1.00 96.50 110 LYS A CA 1
ATOM 813 C C . LYS A 1 110 ? -13.470 -8.885 -11.634 1.00 96.50 110 LYS A C 1
ATOM 815 O O . LYS A 1 110 ? -13.702 -8.887 -10.429 1.00 96.50 110 LYS A O 1
ATOM 820 N N . CYS A 1 111 ? -13.832 -9.891 -12.430 1.00 97.12 111 CYS A N 1
ATOM 821 C CA . CYS A 1 111 ? -14.521 -11.084 -11.936 1.00 97.12 111 CYS A CA 1
ATOM 822 C C . CYS A 1 111 ? -13.678 -11.830 -10.896 1.00 97.12 111 CYS A C 1
ATOM 824 O O . CYS A 1 111 ? -14.186 -12.170 -9.829 1.00 97.12 111 CYS A O 1
AT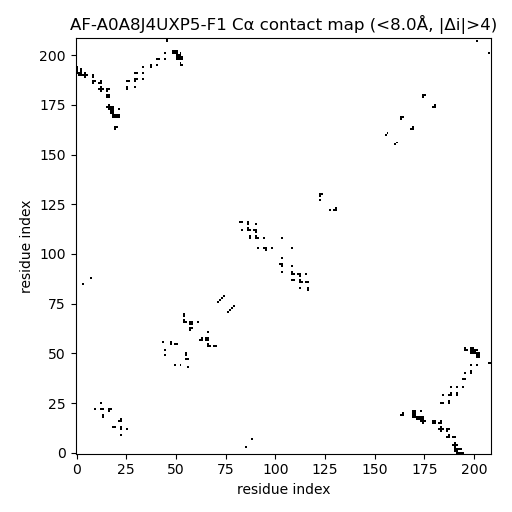OM 826 N N . ILE A 1 112 ? -12.383 -12.024 -11.157 1.00 97.25 112 ILE A N 1
ATOM 827 C CA . ILE A 1 112 ? -11.477 -12.698 -10.217 1.00 97.25 112 ILE A CA 1
ATOM 828 C C . ILE A 1 112 ? -11.273 -11.867 -8.948 1.00 97.25 112 ILE A C 1
ATOM 830 O O . ILE A 1 112 ? -11.276 -12.428 -7.854 1.00 97.25 112 ILE A O 1
ATOM 834 N N . ALA A 1 113 ? -11.179 -10.539 -9.061 1.00 97.31 113 ALA A N 1
ATOM 835 C CA . ALA A 1 113 ? -11.112 -9.657 -7.898 1.00 97.31 113 ALA A CA 1
ATOM 836 C C . ALA A 1 113 ? -12.369 -9.776 -7.017 1.00 97.31 113 ALA A C 1
ATOM 838 O O . ALA A 1 113 ? -12.247 -9.901 -5.800 1.00 97.31 113 ALA A O 1
ATOM 839 N N . VAL A 1 114 ? -13.568 -9.805 -7.613 1.00 97.81 114 VAL A N 1
ATOM 840 C CA . VAL A 1 114 ? -14.833 -10.001 -6.880 1.00 97.81 114 VAL A CA 1
ATOM 841 C C . VAL A 1 114 ? -14.860 -11.360 -6.184 1.00 97.81 114 VAL A C 1
ATOM 843 O O . VAL A 1 114 ? -15.176 -11.427 -4.998 1.00 97.81 114 VAL A O 1
ATOM 846 N N . VAL A 1 115 ? -14.479 -12.434 -6.881 1.00 97.75 115 VAL A N 1
ATOM 847 C CA . VAL A 1 115 ? -14.401 -13.781 -6.292 1.00 97.75 115 VAL A CA 1
ATOM 848 C C . VAL A 1 115 ? -13.423 -13.810 -5.117 1.00 97.75 115 VAL A C 1
ATOM 850 O O . VAL A 1 115 ? -13.746 -14.379 -4.077 1.00 97.75 115 VAL A O 1
ATOM 853 N N . ALA A 1 116 ? -12.265 -13.158 -5.236 1.00 96.44 116 ALA A N 1
ATOM 854 C CA . ALA A 1 116 ? -11.292 -13.065 -4.152 1.00 96.44 116 ALA A CA 1
ATOM 855 C C . ALA A 1 116 ? -11.854 -12.318 -2.930 1.00 96.44 116 ALA A C 1
ATOM 857 O O . ALA A 1 116 ? -11.693 -12.788 -1.805 1.00 96.44 116 ALA A O 1
ATOM 858 N N . ILE A 1 117 ? -12.556 -11.195 -3.135 1.00 97.12 117 ILE A N 1
ATOM 859 C CA . ILE A 1 117 ? -13.210 -10.445 -2.047 1.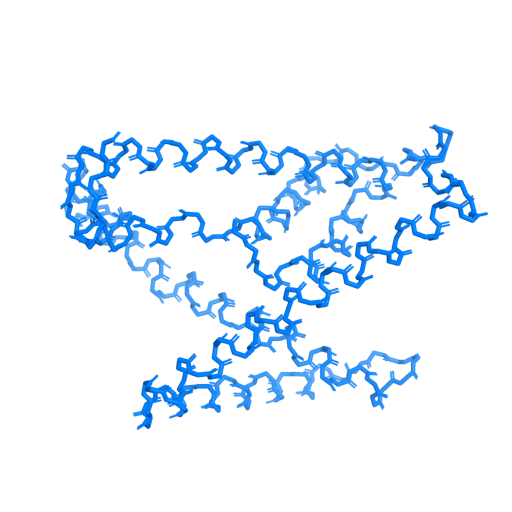00 97.12 117 ILE A CA 1
ATOM 860 C C . ILE A 1 117 ? -14.242 -11.324 -1.341 1.00 97.12 117 ILE A C 1
ATOM 862 O O . ILE A 1 117 ? -14.217 -11.423 -0.115 1.00 97.12 117 ILE A O 1
ATOM 866 N N . LEU A 1 118 ? -15.127 -11.973 -2.101 1.00 97.44 118 LEU A N 1
ATOM 867 C CA . LEU A 1 118 ? -16.175 -12.826 -1.544 1.00 97.44 118 LEU A CA 1
ATOM 868 C C . LEU A 1 118 ? -15.581 -14.014 -0.786 1.00 97.44 118 LEU A C 1
ATOM 870 O O . LEU A 1 118 ? -15.994 -14.270 0.337 1.00 97.44 118 LEU A O 1
ATOM 874 N N . MET A 1 119 ? -14.562 -14.676 -1.340 1.00 95.50 119 MET A N 1
ATOM 875 C CA . MET A 1 119 ? -13.868 -15.780 -0.674 1.00 95.50 119 MET A CA 1
ATOM 876 C C . MET A 1 119 ? -13.277 -15.335 0.668 1.00 95.50 119 MET A C 1
ATOM 878 O O . MET A 1 119 ? -13.529 -15.969 1.692 1.00 95.50 119 MET A O 1
ATOM 882 N N . VAL A 1 120 ? -12.521 -14.232 0.683 1.00 94.38 120 VAL A N 1
ATOM 883 C CA . VAL A 1 120 ? -11.914 -13.711 1.915 1.00 94.38 120 VAL A CA 1
ATOM 884 C C . VAL A 1 120 ? -12.994 -13.303 2.916 1.00 94.38 120 VAL A C 1
ATOM 886 O O . VAL A 1 120 ? -12.868 -13.619 4.100 1.00 94.38 120 VAL A O 1
ATOM 889 N N . ALA A 1 121 ? -14.075 -12.661 2.469 1.00 94.94 121 ALA A N 1
ATOM 890 C CA . ALA A 1 121 ? -15.199 -12.299 3.327 1.00 94.94 121 ALA A CA 1
ATOM 891 C C . ALA A 1 121 ? -15.854 -13.540 3.953 1.00 94.94 121 ALA A C 1
ATOM 893 O O . ALA A 1 121 ? -16.028 -13.589 5.168 1.00 94.94 121 ALA A O 1
ATOM 894 N N . THR A 1 122 ? -16.140 -14.575 3.159 1.00 95.75 122 THR A N 1
ATOM 895 C CA . THR A 1 122 ? -16.711 -15.837 3.645 1.00 95.75 122 THR A CA 1
ATOM 896 C C . THR A 1 122 ? -15.788 -16.524 4.648 1.00 95.75 122 THR A C 1
ATOM 898 O O . THR A 1 122 ? -16.247 -16.946 5.705 1.00 95.75 122 THR A O 1
ATOM 901 N N . VAL A 1 123 ? -14.481 -16.588 4.380 1.00 94.81 123 VAL A N 1
ATOM 902 C CA . VAL A 1 123 ? -13.500 -17.161 5.318 1.00 94.81 123 VAL A CA 1
ATOM 903 C C . VAL A 1 123 ? -13.502 -16.413 6.655 1.00 94.81 123 VAL A C 1
ATOM 905 O O . VAL A 1 123 ? -13.526 -17.052 7.708 1.00 94.81 123 VAL A O 1
ATOM 908 N N . ASN A 1 124 ? -13.544 -15.078 6.623 1.00 94.19 124 ASN A N 1
ATOM 909 C CA . ASN A 1 124 ? -13.613 -14.256 7.834 1.00 94.19 124 ASN A CA 1
ATOM 910 C C . ASN A 1 124 ? -14.929 -14.449 8.606 1.00 94.19 124 ASN A C 1
ATOM 912 O O . ASN A 1 124 ? -14.911 -14.427 9.833 1.00 94.19 124 ASN A O 1
ATOM 916 N N . MET A 1 125 ? -16.049 -14.671 7.911 1.00 94.88 125 MET A N 1
ATOM 917 C CA . MET A 1 125 ? -17.349 -14.940 8.541 1.00 94.88 125 MET A CA 1
ATOM 918 C C . MET A 1 125 ? -17.430 -16.339 9.168 1.00 94.88 125 MET A C 1
ATOM 920 O O . MET A 1 125 ? -18.075 -16.502 10.199 1.00 94.88 125 MET A O 1
ATOM 924 N N . LEU A 1 126 ? -16.794 -17.349 8.563 1.00 94.50 126 LEU A N 1
ATOM 925 C CA . LEU A 1 126 ? -16.883 -18.741 9.017 1.00 94.50 126 LEU A CA 1
ATOM 926 C C . LEU A 1 126 ? -15.927 -19.067 10.171 1.00 94.50 126 LEU A C 1
ATOM 928 O O . LEU A 1 126 ? -16.308 -19.780 11.098 1.00 94.50 126 LEU A O 1
ATOM 932 N N . SER A 1 127 ? -14.673 -18.605 10.119 1.00 93.69 127 SER A N 1
ATOM 933 C CA . SER A 1 127 ? -13.689 -18.913 11.162 1.00 93.69 127 SER A CA 1
ATOM 934 C C . SER A 1 127 ? -12.550 -17.902 11.215 1.00 93.69 127 SER A C 1
ATOM 936 O O . SER A 1 127 ? -11.633 -17.909 10.391 1.00 93.69 127 SER A O 1
ATOM 938 N N . VAL A 1 128 ? -12.539 -17.104 12.284 1.00 92.19 128 VAL A N 1
ATOM 939 C CA . VAL A 1 128 ? -11.457 -16.148 12.568 1.00 92.19 128 VAL A CA 1
ATOM 940 C C . VAL A 1 128 ? -10.122 -16.868 12.783 1.00 92.19 128 VAL A C 1
ATOM 942 O O . VAL A 1 128 ? -9.085 -16.399 12.326 1.00 92.19 128 VAL A O 1
ATOM 945 N N . ARG A 1 129 ? -10.124 -18.050 13.418 1.00 92.44 129 ARG A N 1
ATOM 946 C CA . ARG A 1 129 ? -8.894 -18.836 13.636 1.00 92.44 129 ARG A CA 1
ATOM 947 C C . ARG A 1 129 ? -8.266 -19.290 12.321 1.00 92.44 129 ARG A C 1
ATOM 949 O O . ARG A 1 129 ? -7.050 -19.225 12.172 1.00 92.44 129 ARG A O 1
ATOM 956 N N . PHE A 1 130 ? -9.093 -19.719 11.368 1.00 91.56 130 PHE A N 1
ATOM 957 C CA . PHE A 1 130 ? -8.620 -20.118 10.046 1.00 91.56 130 PHE A CA 1
ATOM 958 C C . PHE A 1 130 ? -8.122 -18.913 9.237 1.00 91.56 130 PHE A C 1
ATOM 960 O O . PHE A 1 130 ? -7.044 -18.979 8.648 1.00 91.56 130 PHE A O 1
ATOM 967 N N . ALA A 1 131 ? -8.842 -17.786 9.281 1.00 92.38 131 ALA A N 1
ATOM 968 C CA . ALA A 1 131 ? -8.415 -16.539 8.650 1.00 92.38 131 ALA A CA 1
ATOM 969 C C . ALA A 1 131 ? -7.047 -16.060 9.176 1.00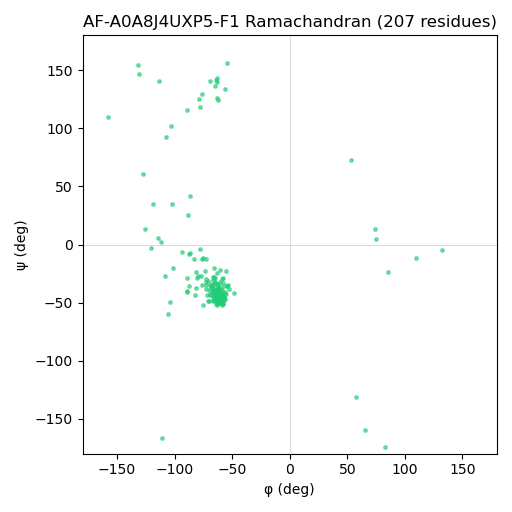 92.38 131 ALA A C 1
ATOM 971 O O . ALA A 1 131 ? -6.169 -15.721 8.382 1.00 92.38 131 ALA A O 1
ATOM 972 N N . MET A 1 132 ? -6.830 -16.110 10.496 1.00 91.56 132 MET A N 1
ATOM 973 C CA . MET A 1 132 ? -5.542 -15.771 11.113 1.00 91.56 132 MET A CA 1
ATOM 974 C C . MET A 1 132 ? -4.415 -16.697 10.641 1.00 91.56 132 MET A C 1
ATOM 976 O O . MET A 1 132 ? -3.343 -16.210 10.291 1.00 91.56 132 MET A O 1
ATOM 980 N N . ALA A 1 133 ? -4.654 -18.011 10.561 1.00 93.44 133 ALA A N 1
ATOM 981 C CA . ALA A 1 133 ? -3.653 -18.957 10.062 1.00 93.44 133 ALA A CA 1
ATOM 982 C C . ALA A 1 133 ? -3.249 -18.658 8.605 1.00 93.44 133 ALA A C 1
ATOM 984 O O . ALA A 1 133 ? -2.059 -18.613 8.291 1.00 93.44 133 ALA A O 1
ATOM 985 N N . ILE A 1 134 ? -4.223 -18.375 7.730 1.00 92.06 134 ILE A N 1
ATOM 986 C CA . ILE A 1 134 ? -3.967 -17.959 6.340 1.00 92.06 134 ILE A CA 1
ATOM 987 C C . ILE A 1 134 ? -3.151 -16.661 6.301 1.00 92.06 134 ILE A C 1
ATOM 989 O O . ILE A 1 134 ? -2.187 -16.556 5.541 1.00 92.06 134 ILE A O 1
ATOM 993 N N . GLN A 1 135 ? -3.498 -15.679 7.134 1.00 91.31 135 GLN A N 1
ATOM 994 C CA . GLN A 1 135 ? -2.784 -14.406 7.201 1.00 91.31 135 GLN A CA 1
ATOM 995 C C . GLN A 1 135 ? -1.318 -14.591 7.619 1.00 91.31 135 GLN A C 1
ATOM 997 O O . GLN A 1 135 ? -0.438 -13.957 7.034 1.00 91.31 135 GLN A O 1
ATOM 1002 N N . THR A 1 136 ? -1.035 -15.478 8.578 1.00 93.25 136 THR A N 1
ATOM 1003 C CA . THR A 1 136 ? 0.339 -15.819 8.976 1.00 93.25 136 THR A CA 1
ATOM 1004 C C . THR A 1 136 ? 1.112 -16.458 7.826 1.00 93.25 136 THR A C 1
ATOM 1006 O O . THR A 1 136 ? 2.249 -16.063 7.570 1.00 93.25 136 THR A O 1
ATOM 1009 N N . ILE A 1 137 ? 0.500 -17.387 7.086 1.00 94.38 137 ILE A N 1
ATOM 1010 C CA . ILE A 1 137 ? 1.131 -18.007 5.912 1.00 94.38 137 ILE A CA 1
ATOM 1011 C C . ILE A 1 137 ? 1.480 -16.935 4.874 1.00 94.38 137 ILE A C 1
ATOM 1013 O O . ILE A 1 137 ? 2.631 -16.845 4.454 1.00 94.38 137 ILE A O 1
ATOM 1017 N N . PHE A 1 138 ? 0.535 -16.060 4.517 1.00 91.56 138 PHE A N 1
ATOM 1018 C CA . PHE A 1 138 ? 0.789 -14.985 3.554 1.00 91.56 138 PHE A CA 1
ATOM 1019 C C . PHE A 1 138 ? 1.847 -13.990 4.023 1.00 91.56 138 PHE A C 1
ATOM 1021 O O . PHE A 1 138 ? 2.631 -13.511 3.203 1.00 91.56 138 PHE A O 1
ATOM 1028 N N . LEU A 1 139 ? 1.916 -13.694 5.322 1.00 91.44 139 LEU A N 1
ATOM 1029 C CA . LEU A 1 139 ? 2.980 -12.867 5.883 1.00 91.44 139 LEU A CA 1
ATOM 1030 C C . LEU A 1 139 ? 4.354 -13.508 5.649 1.00 91.44 139 LEU A C 1
ATOM 1032 O O . LEU A 1 139 ? 5.261 -12.836 5.149 1.00 91.44 139 LEU A O 1
ATOM 1036 N N . VAL A 1 140 ? 4.501 -14.795 5.973 1.00 93.56 140 VAL A N 1
ATOM 1037 C CA . VAL A 1 140 ? 5.755 -15.540 5.793 1.00 93.56 140 VAL A CA 1
ATOM 1038 C C . VAL A 1 140 ? 6.123 -15.617 4.313 1.00 93.56 140 VAL A C 1
ATOM 1040 O O . VAL A 1 140 ? 7.218 -15.201 3.940 1.00 93.56 140 VAL A O 1
ATOM 1043 N N . THR A 1 141 ? 5.201 -16.054 3.451 1.00 92.62 141 THR A N 1
ATOM 1044 C CA . THR A 1 141 ? 5.429 -16.160 2.001 1.00 92.62 141 THR A CA 1
ATOM 1045 C C . THR A 1 141 ? 5.833 -14.821 1.392 1.00 92.62 141 THR A C 1
ATOM 1047 O O . THR A 1 141 ? 6.795 -14.757 0.630 1.00 92.62 141 THR A O 1
ATOM 1050 N N . LYS A 1 142 ? 5.150 -13.728 1.755 1.00 90.94 142 LYS A N 1
ATOM 1051 C CA . LYS A 1 142 ? 5.485 -12.393 1.252 1.00 90.94 142 LYS A CA 1
ATOM 1052 C C . LYS A 1 142 ? 6.878 -11.950 1.691 1.00 90.94 142 LYS A C 1
ATOM 1054 O O . LYS A 1 142 ? 7.617 -11.374 0.899 1.00 90.94 142 LYS A O 1
ATOM 1059 N N . THR A 1 143 ? 7.230 -12.212 2.947 1.00 92.12 143 THR A N 1
ATOM 1060 C CA . THR A 1 143 ? 8.536 -11.838 3.501 1.00 92.12 143 THR A CA 1
ATOM 1061 C C . THR A 1 143 ? 9.655 -12.608 2.806 1.00 92.12 143 THR A C 1
ATOM 1063 O O . THR A 1 143 ? 10.639 -12.006 2.387 1.00 92.12 143 THR A O 1
ATOM 1066 N N . LEU A 1 144 ? 9.468 -13.913 2.585 1.00 93.94 144 LEU A N 1
ATOM 1067 C CA . LEU A 1 144 ? 10.395 -14.737 1.809 1.00 93.94 144 LEU A CA 1
ATOM 1068 C C . LEU A 1 144 ? 10.540 -14.235 0.368 1.00 93.94 144 LEU A C 1
ATOM 1070 O O . LEU A 1 144 ? 11.661 -14.100 -0.112 1.00 93.94 144 LEU A O 1
ATOM 1074 N N . GLY A 1 145 ? 9.437 -13.888 -0.301 1.00 92.75 145 GLY A N 1
ATOM 1075 C CA . GLY A 1 145 ? 9.480 -13.320 -1.651 1.00 92.75 145 GLY A CA 1
ATOM 1076 C C . GLY A 1 145 ? 10.310 -12.034 -1.732 1.00 92.75 145 GLY A C 1
ATOM 1077 O O . GLY A 1 145 ? 11.112 -11.876 -2.649 1.00 92.75 145 GLY A O 1
ATOM 1078 N N . LEU A 1 146 ? 10.189 -11.145 -0.742 1.00 93.38 146 LEU A N 1
ATOM 1079 C CA . LEU A 1 146 ? 11.002 -9.925 -0.673 1.00 93.38 146 LEU A CA 1
ATOM 1080 C C . LEU A 1 146 ? 12.487 -10.217 -0.437 1.00 93.38 146 LEU A C 1
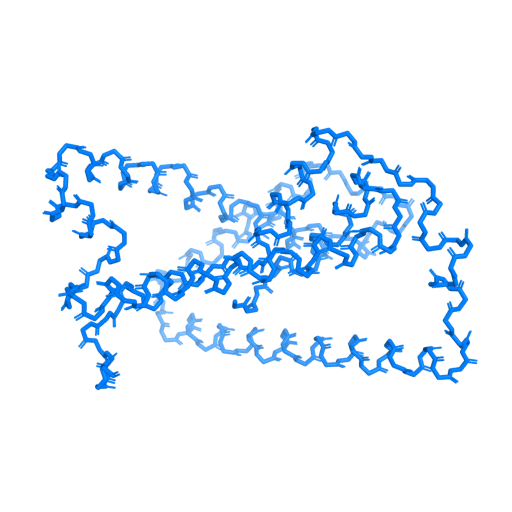ATOM 1082 O O . LEU A 1 146 ? 13.331 -9.553 -1.033 1.00 93.38 146 LEU A O 1
ATOM 1086 N N . ILE A 1 147 ? 12.813 -11.219 0.384 1.00 94.62 147 ILE A N 1
ATOM 1087 C CA . ILE A 1 147 ? 14.200 -11.662 0.592 1.00 94.62 147 ILE A CA 1
ATOM 1088 C C . ILE A 1 147 ? 14.792 -12.195 -0.718 1.00 94.62 147 ILE A C 1
ATOM 1090 O O . ILE A 1 147 ? 15.916 -11.841 -1.066 1.00 94.62 147 ILE A O 1
ATOM 1094 N N . VAL A 1 148 ? 14.033 -12.989 -1.480 1.00 95.56 148 VAL A N 1
ATOM 1095 C CA . VAL A 1 148 ? 14.474 -13.503 -2.787 1.00 95.56 148 VAL A CA 1
ATOM 1096 C C . VAL A 1 148 ? 14.743 -12.360 -3.768 1.00 95.56 148 VAL A C 1
ATOM 1098 O O . VAL A 1 148 ? 15.795 -12.348 -4.403 1.00 95.56 148 VAL A O 1
ATOM 1101 N N . ILE A 1 149 ? 13.843 -11.375 -3.856 1.00 93.81 149 ILE A N 1
ATOM 1102 C CA . ILE A 1 149 ? 14.032 -10.192 -4.713 1.00 93.81 149 ILE A CA 1
ATOM 1103 C C . ILE A 1 149 ? 15.280 -9.406 -4.290 1.00 93.81 149 ILE A C 1
ATOM 1105 O O . ILE A 1 149 ? 16.067 -8.999 -5.142 1.00 93.81 149 ILE A O 1
ATOM 1109 N N . MET A 1 150 ? 15.494 -9.226 -2.985 1.00 93.88 150 MET A N 1
ATOM 1110 C CA . MET A 1 150 ? 16.658 -8.521 -2.448 1.00 93.88 150 MET A CA 1
ATOM 1111 C C . MET A 1 150 ? 17.971 -9.232 -2.799 1.00 93.88 150 MET A C 1
ATOM 1113 O O . MET A 1 150 ? 18.880 -8.604 -3.335 1.00 93.88 150 MET A O 1
ATOM 1117 N N . ILE A 1 151 ? 18.066 -10.539 -2.538 1.00 95.56 151 ILE A N 1
ATOM 1118 C CA . ILE A 1 151 ? 19.268 -11.333 -2.837 1.00 95.56 151 ILE A CA 1
ATOM 1119 C C . ILE A 1 151 ? 19.520 -11.373 -4.346 1.00 95.56 151 ILE A C 1
ATOM 1121 O O . ILE A 1 151 ? 20.655 -11.178 -4.776 1.00 95.56 151 ILE A O 1
ATOM 1125 N N . GLY A 1 152 ? 18.472 -11.575 -5.151 1.00 93.56 152 GLY A N 1
ATOM 1126 C CA . GLY A 1 152 ? 18.565 -11.551 -6.610 1.00 93.56 152 GLY A CA 1
ATOM 1127 C C . GLY A 1 152 ? 19.074 -10.209 -7.137 1.00 93.56 152 GLY A C 1
ATOM 1128 O O . GLY A 1 152 ? 19.962 -10.188 -7.983 1.00 93.56 152 GLY A O 1
ATOM 1129 N N . GLY A 1 153 ? 18.583 -9.094 -6.586 1.00 91.19 153 GLY A N 1
ATOM 1130 C CA . GLY A 1 153 ? 19.063 -7.752 -6.918 1.00 91.19 153 GLY A CA 1
ATOM 1131 C C . GLY A 1 153 ? 20.537 -7.540 -6.563 1.00 91.19 153 GLY A C 1
ATOM 1132 O O . GLY A 1 153 ? 21.300 -7.059 -7.396 1.00 91.19 153 GLY A O 1
ATOM 1133 N N . ILE A 1 154 ? 20.968 -7.954 -5.366 1.00 92.25 154 ILE A N 1
ATOM 1134 C CA . ILE A 1 154 ? 22.377 -7.856 -4.943 1.00 92.25 154 ILE A CA 1
ATOM 1135 C C . ILE A 1 154 ? 23.280 -8.705 -5.846 1.00 92.25 154 ILE A C 1
ATOM 1137 O O . ILE A 1 154 ? 24.321 -8.229 -6.293 1.00 92.25 154 ILE A O 1
ATOM 1141 N N . ALA A 1 155 ? 22.883 -9.944 -6.149 1.00 92.94 155 ALA A N 1
ATOM 1142 C CA . ALA A 1 155 ? 23.638 -10.827 -7.034 1.00 92.94 155 ALA A CA 1
ATOM 1143 C C . ALA A 1 155 ? 23.732 -10.266 -8.462 1.00 92.94 155 ALA A C 1
ATOM 1145 O O . ALA A 1 155 ? 24.794 -10.335 -9.077 1.00 92.94 155 ALA A O 1
ATOM 1146 N N . PHE A 1 156 ? 22.649 -9.669 -8.968 1.00 90.06 156 PHE A N 1
ATOM 1147 C CA . PHE A 1 156 ? 22.626 -9.018 -10.276 1.00 90.06 156 PHE A CA 1
ATOM 1148 C C . PHE A 1 156 ? 23.587 -7.824 -10.337 1.00 90.06 156 PHE A C 1
ATOM 1150 O O . PHE A 1 156 ? 24.347 -7.714 -11.296 1.00 90.06 156 PHE A O 1
ATOM 1157 N N . ILE A 1 157 ? 23.604 -6.977 -9.301 1.00 90.00 157 ILE A N 1
ATOM 1158 C CA . ILE A 1 157 ? 24.534 -5.840 -9.191 1.00 90.00 157 ILE A CA 1
ATOM 1159 C C . ILE A 1 157 ? 25.984 -6.327 -9.073 1.00 90.00 157 ILE A C 1
ATOM 1161 O O . ILE A 1 157 ? 26.880 -5.749 -9.678 1.00 90.00 157 ILE A O 1
ATOM 1165 N N . ALA A 1 158 ? 26.235 -7.409 -8.334 1.00 89.38 158 ALA A N 1
ATOM 1166 C CA . ALA A 1 158 ? 27.580 -7.967 -8.196 1.00 89.38 158 ALA A CA 1
ATOM 1167 C C . ALA A 1 158 ? 28.146 -8.513 -9.522 1.00 89.38 158 ALA A C 1
ATOM 1169 O O . ALA A 1 158 ? 29.360 -8.516 -9.703 1.00 89.38 158 ALA A O 1
ATOM 1170 N N . GLN A 1 159 ? 27.283 -8.976 -10.435 1.00 89.06 159 GLN A N 1
ATOM 1171 C CA . GLN A 1 159 ? 27.684 -9.520 -11.738 1.00 89.06 159 GLN A CA 1
ATOM 1172 C C . GLN A 1 159 ? 27.773 -8.456 -12.837 1.00 89.06 159 GLN A C 1
ATOM 1174 O O . GLN A 1 159 ? 28.694 -8.507 -13.645 1.00 89.06 159 GLN A O 1
ATOM 1179 N N . ASN A 1 160 ? 26.827 -7.511 -12.870 1.00 84.38 160 ASN A N 1
ATOM 1180 C CA . ASN A 1 160 ? 26.661 -6.557 -13.976 1.00 84.38 160 ASN A CA 1
ATOM 1181 C C . ASN A 1 160 ? 26.998 -5.107 -13.586 1.00 84.38 160 ASN A C 1
ATOM 1183 O O . ASN A 1 160 ? 26.825 -4.194 -14.384 1.00 84.38 160 ASN A O 1
ATOM 1187 N N . GLY A 1 161 ? 27.440 -4.863 -12.350 1.00 81.31 161 GLY A N 1
ATOM 1188 C CA . GLY A 1 161 ? 27.667 -3.510 -11.847 1.00 81.31 161 GLY A CA 1
ATOM 1189 C C . GLY A 1 161 ? 26.377 -2.687 -11.724 1.00 81.31 161 GLY A C 1
ATOM 1190 O O . GLY A 1 161 ? 25.270 -3.221 -11.628 1.00 81.31 161 GLY A O 1
ATOM 1191 N N . LEU A 1 162 ? 26.524 -1.360 -11.688 1.00 80.25 162 LEU A N 1
ATOM 1192 C CA . LEU A 1 162 ? 25.425 -0.391 -11.574 1.00 80.25 162 LEU A CA 1
ATOM 1193 C C . LEU A 1 162 ? 25.081 0.271 -12.923 1.00 80.25 162 LEU A C 1
ATOM 1195 O O . LEU A 1 162 ? 24.684 1.428 -12.939 1.00 80.25 162 LEU A O 1
ATOM 1199 N N . GLU A 1 163 ? 25.182 -0.434 -14.053 1.00 74.56 163 GLU A N 1
ATOM 1200 C CA . GLU A 1 163 ? 24.970 0.159 -15.392 1.00 74.56 163 GLU A CA 1
ATOM 1201 C C . GLU A 1 163 ? 23.631 0.920 -15.531 1.00 74.56 163 GLU A C 1
ATOM 1203 O O . GLU A 1 163 ? 23.583 2.005 -16.098 1.00 74.56 163 GLU A O 1
ATOM 1208 N N . ASN A 1 164 ? 22.545 0.418 -14.927 1.00 69.44 164 ASN A N 1
ATOM 1209 C CA . ASN A 1 164 ? 21.222 1.075 -14.944 1.00 69.44 164 ASN A CA 1
ATOM 1210 C C . ASN A 1 164 ? 21.077 2.264 -13.966 1.00 69.44 164 ASN A C 1
ATOM 1212 O O . ASN A 1 164 ? 20.014 2.883 -13.889 1.00 69.44 164 ASN A O 1
ATOM 1216 N N . LEU A 1 165 ? 22.103 2.537 -13.163 1.00 72.50 165 LEU A N 1
ATOM 1217 C CA . LEU A 1 165 ? 22.167 3.611 -12.169 1.00 72.50 165 LEU A CA 1
ATOM 1218 C C . LEU A 1 165 ? 23.402 4.498 -12.377 1.00 72.50 165 LEU A C 1
ATOM 1220 O O . LEU A 1 165 ? 23.738 5.281 -11.486 1.00 72.50 165 LEU A O 1
ATOM 1224 N N . ASP A 1 166 ? 24.067 4.385 -13.527 1.00 79.75 166 ASP A N 1
ATOM 1225 C CA . ASP A 1 166 ? 25.195 5.246 -13.850 1.00 79.75 166 ASP A CA 1
ATOM 1226 C C . ASP A 1 166 ? 24.727 6.704 -13.941 1.00 79.75 166 ASP A C 1
ATOM 1228 O O . ASP A 1 166 ? 23.597 6.971 -14.370 1.00 79.75 166 ASP A O 1
ATOM 1232 N N . SER A 1 167 ? 25.550 7.657 -13.496 1.00 70.12 167 SER A N 1
ATOM 1233 C CA . SER A 1 167 ? 25.102 9.041 -13.254 1.00 70.12 167 SER A CA 1
ATOM 1234 C C . SER A 1 167 ? 24.514 9.714 -14.491 1.00 70.12 167 SER A C 1
ATOM 1236 O O . SER A 1 167 ? 23.629 10.562 -14.366 1.00 70.12 167 SER A O 1
ATOM 1238 N N . ASP A 1 168 ? 24.977 9.295 -15.666 1.00 72.12 168 ASP A N 1
ATOM 1239 C CA . ASP A 1 168 ? 24.596 9.856 -16.957 1.00 72.12 168 ASP A CA 1
ATOM 1240 C C . ASP A 1 168 ? 23.206 9.383 -17.420 1.00 72.12 168 ASP A C 1
ATOM 1242 O O . ASP A 1 168 ? 22.512 10.120 -18.115 1.00 72.12 168 ASP A O 1
ATOM 1246 N N . ILE A 1 169 ? 22.759 8.197 -16.982 1.00 80.50 169 ILE A N 1
ATOM 1247 C CA . ILE A 1 169 ? 21.489 7.566 -17.398 1.00 80.50 169 ILE A CA 1
ATOM 1248 C C . ILE A 1 169 ? 20.455 7.594 -16.260 1.00 80.50 169 ILE A C 1
ATOM 1250 O O . ILE A 1 169 ? 19.247 7.652 -16.494 1.00 80.50 169 ILE A O 1
ATOM 1254 N N . ALA A 1 170 ? 20.902 7.611 -14.999 1.00 84.19 170 ALA A N 1
ATOM 1255 C CA . ALA A 1 170 ? 20.045 7.453 -13.825 1.00 84.19 170 ALA A CA 1
ATOM 1256 C C . ALA A 1 170 ? 18.934 8.509 -13.713 1.00 84.19 170 ALA A C 1
ATOM 1258 O O . ALA A 1 170 ? 17.873 8.228 -13.153 1.00 84.19 170 ALA A O 1
ATOM 1259 N N . PHE A 1 171 ? 19.174 9.713 -14.234 1.00 89.12 171 PHE A N 1
ATOM 1260 C CA . PHE A 1 171 ? 18.233 10.835 -14.210 1.00 89.12 171 PHE A CA 1
ATOM 1261 C C . PHE A 1 171 ? 17.743 11.248 -15.602 1.00 89.12 171 PHE A C 1
ATOM 1263 O O . PHE A 1 171 ? 17.001 12.230 -15.728 1.00 89.12 171 PHE A O 1
ATOM 1270 N N . GLU A 1 172 ? 18.112 10.510 -16.645 1.00 86.81 172 GLU A N 1
ATOM 1271 C CA . GLU A 1 172 ? 17.651 10.790 -17.997 1.00 86.81 172 GLU A CA 1
ATOM 1272 C C . GLU A 1 172 ? 16.129 10.589 -18.095 1.00 86.81 172 GLU A C 1
ATOM 1274 O O . GLU A 1 172 ? 15.567 9.657 -17.521 1.00 86.81 172 GLU A O 1
ATOM 1279 N N . GLY A 1 173 ? 15.430 11.509 -18.767 1.00 85.19 173 GLY A N 1
ATOM 1280 C CA . GLY A 1 173 ? 13.971 11.442 -18.915 1.00 85.19 173 GLY A CA 1
ATOM 1281 C C . GLY A 1 173 ? 13.166 11.791 -17.656 1.00 85.19 173 GLY A C 1
ATOM 1282 O O . GLY A 1 173 ? 11.960 11.549 -17.626 1.00 85.19 173 GLY A O 1
ATOM 1283 N N . THR A 1 174 ? 13.792 12.376 -16.624 1.00 90.12 174 THR A N 1
ATOM 1284 C CA . THR A 1 174 ? 13.086 12.762 -15.389 1.00 90.12 174 THR A CA 1
ATOM 1285 C C . THR A 1 174 ? 12.015 13.828 -15.646 1.00 90.12 174 THR A C 1
ATOM 1287 O O . THR A 1 174 ? 12.300 14.918 -16.144 1.00 90.12 174 THR A O 1
ATOM 1290 N N . THR A 1 175 ? 10.784 13.563 -15.216 1.00 88.62 175 THR A N 1
ATOM 1291 C CA . THR A 1 175 ? 9.641 14.479 -15.327 1.00 88.62 175 THR A CA 1
ATOM 1292 C C . THR A 1 175 ? 9.328 15.154 -13.988 1.00 88.62 175 THR A C 1
ATOM 1294 O O . THR A 1 175 ? 8.656 14.608 -13.112 1.00 88.62 175 THR A O 1
ATOM 1297 N N . LEU A 1 176 ? 9.749 16.412 -13.840 1.00 86.31 176 LEU A N 1
ATOM 1298 C CA . LEU A 1 176 ? 9.540 17.214 -12.620 1.00 86.31 176 LEU A CA 1
ATOM 1299 C C . LEU A 1 176 ? 8.213 17.998 -12.601 1.00 86.31 176 LEU A C 1
ATOM 1301 O O . LEU A 1 176 ? 8.094 19.030 -11.942 1.00 86.31 176 LEU A O 1
ATOM 1305 N N . GLY A 1 177 ? 7.200 17.528 -13.330 1.00 90.25 177 GLY A N 1
ATOM 1306 C CA . GLY A 1 177 ? 5.871 18.130 -13.294 1.00 90.25 177 GLY A CA 1
ATOM 1307 C C . GLY A 1 177 ? 5.246 18.016 -11.901 1.00 90.25 177 GLY A C 1
ATOM 1308 O O . GLY A 1 177 ? 5.333 16.979 -11.247 1.00 90.25 177 GLY A O 1
ATOM 1309 N N . LEU A 1 178 ? 4.560 19.064 -11.439 1.00 91.62 178 LEU A N 1
ATOM 1310 C CA . LEU A 1 178 ? 3.902 19.036 -10.126 1.00 91.62 178 LEU A CA 1
ATOM 1311 C C . LEU A 1 178 ? 2.872 17.893 -10.026 1.00 91.62 178 LEU A C 1
ATOM 1313 O O . LEU A 1 178 ? 2.747 17.248 -8.987 1.00 91.62 178 LEU A O 1
ATOM 1317 N N . SER A 1 179 ? 2.169 17.609 -11.126 1.00 92.38 179 SER A N 1
ATOM 1318 C CA . SER A 1 179 ? 1.207 16.508 -11.225 1.00 92.38 179 SER A CA 1
ATOM 1319 C C . SER A 1 179 ? 1.873 15.130 -11.210 1.00 92.38 179 SER A C 1
ATOM 1321 O O . SER A 1 179 ? 1.399 14.244 -10.497 1.00 92.38 179 SER A O 1
ATOM 1323 N N . SER A 1 180 ? 2.972 14.943 -11.949 1.00 92.31 1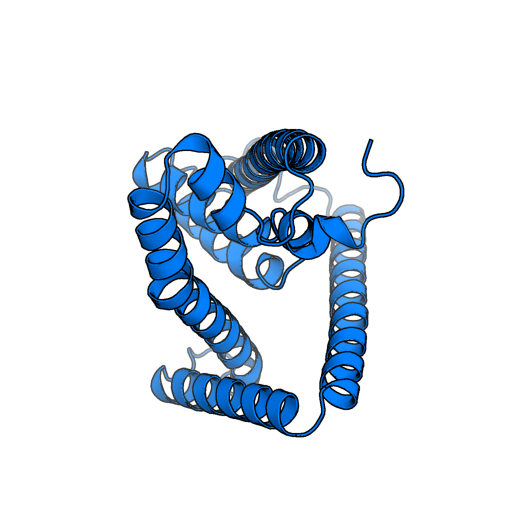80 SER A N 1
ATOM 1324 C CA . SER A 1 180 ? 3.702 13.670 -11.990 1.00 92.31 180 SER A CA 1
ATOM 1325 C C . SER A 1 180 ? 4.343 13.353 -10.644 1.00 92.31 180 SER A C 1
ATOM 1327 O O . SER A 1 180 ? 4.188 12.244 -10.132 1.00 92.31 180 SER A O 1
ATOM 1329 N N . LEU A 1 181 ? 4.982 14.346 -10.023 1.00 93.56 181 LEU A N 1
ATOM 1330 C CA . LEU A 1 181 ? 5.552 14.225 -8.684 1.00 93.56 181 LEU A CA 1
ATOM 1331 C C . LEU A 1 181 ? 4.473 13.937 -7.636 1.00 93.56 181 LEU A C 1
ATOM 1333 O O . LEU A 1 181 ? 4.641 13.030 -6.822 1.00 93.56 181 LEU A O 1
ATOM 1337 N N . GLY A 1 182 ? 3.341 14.648 -7.681 1.00 94.12 182 GLY A N 1
ATOM 1338 C CA . GLY A 1 182 ? 2.216 14.411 -6.775 1.00 94.12 182 GLY A CA 1
ATOM 1339 C C . GLY A 1 182 ? 1.657 12.989 -6.886 1.00 94.12 182 GLY A C 1
ATOM 1340 O O . GLY A 1 182 ? 1.442 12.329 -5.868 1.00 94.12 182 GLY A O 1
ATOM 1341 N N . MET A 1 183 ? 1.483 12.480 -8.110 1.00 93.81 183 MET A N 1
ATOM 1342 C CA . MET A 1 183 ? 1.005 11.114 -8.341 1.00 93.81 183 MET A CA 1
ATOM 1343 C C . MET A 1 183 ? 2.031 10.064 -7.894 1.00 93.81 183 MET A C 1
ATOM 1345 O O . MET A 1 183 ? 1.665 9.062 -7.280 1.00 93.81 183 MET A O 1
ATOM 1349 N N . ALA A 1 184 ? 3.320 10.294 -8.140 1.00 94.75 184 ALA A N 1
ATOM 1350 C CA . ALA A 1 184 ? 4.374 9.388 -7.703 1.00 94.75 184 ALA A CA 1
ATOM 1351 C C . ALA A 1 184 ? 4.493 9.325 -6.173 1.00 94.75 184 ALA A C 1
ATOM 1353 O O . ALA A 1 184 ? 4.563 8.232 -5.611 1.00 94.75 184 ALA A O 1
ATOM 1354 N N . LEU A 1 185 ? 4.419 10.470 -5.484 1.00 95.06 185 LEU A N 1
ATOM 1355 C CA . LEU A 1 185 ? 4.371 10.524 -4.020 1.00 95.06 185 LEU A CA 1
ATOM 1356 C C . LEU A 1 185 ? 3.128 9.822 -3.470 1.00 95.06 185 LEU A C 1
ATOM 1358 O O . LEU A 1 185 ? 3.236 9.070 -2.505 1.00 95.06 185 LEU A O 1
ATOM 1362 N N . TYR A 1 186 ? 1.960 10.014 -4.090 1.00 93.56 186 TYR A N 1
ATOM 1363 C CA . TYR A 1 186 ? 0.730 9.320 -3.703 1.00 93.56 186 TYR A CA 1
ATOM 1364 C C . TYR A 1 186 ? 0.898 7.793 -3.763 1.00 93.56 186 TYR A C 1
ATOM 1366 O O . TYR A 1 186 ? 0.588 7.087 -2.801 1.00 93.56 186 TYR A O 1
ATOM 1374 N N . GLN A 1 187 ? 1.464 7.284 -4.860 1.00 92.62 187 GLN A N 1
ATOM 1375 C CA . GLN A 1 187 ? 1.710 5.852 -5.049 1.00 92.62 187 GLN A CA 1
ATOM 1376 C C . GLN A 1 187 ? 2.805 5.306 -4.123 1.00 92.62 187 GLN A C 1
ATOM 1378 O O . GLN A 1 187 ? 2.703 4.168 -3.655 1.00 92.62 187 GLN A O 1
ATOM 1383 N N . GLY A 1 188 ? 3.836 6.099 -3.825 1.00 93.56 188 GLY A N 1
ATOM 1384 C CA . GLY A 1 188 ? 4.873 5.748 -2.854 1.00 93.56 188 GLY A CA 1
ATOM 1385 C C . GLY A 1 188 ? 4.322 5.677 -1.427 1.00 93.56 188 GLY A C 1
ATOM 1386 O O . GLY A 1 188 ? 4.495 4.670 -0.742 1.00 93.56 188 GLY A O 1
ATOM 1387 N N . LEU A 1 189 ? 3.572 6.693 -0.991 1.00 93.25 189 LEU A N 1
ATOM 1388 C CA . LEU A 1 189 ? 2.946 6.736 0.337 1.00 93.25 189 LEU A CA 1
ATOM 1389 C C . LEU A 1 189 ? 1.929 5.607 0.542 1.00 93.25 189 LEU A C 1
ATOM 1391 O O . LEU A 1 189 ? 1.841 5.061 1.643 1.00 93.25 189 LEU A O 1
ATOM 1395 N N . TRP A 1 190 ? 1.216 5.194 -0.512 1.00 91.62 190 TRP A N 1
ATOM 1396 C CA . TRP A 1 190 ? 0.361 4.005 -0.472 1.00 91.62 190 TRP A CA 1
ATOM 1397 C C . TRP A 1 190 ? 1.130 2.752 -0.032 1.00 91.62 190 TRP A C 1
ATOM 1399 O O . TRP A 1 190 ? 0.658 1.997 0.820 1.00 91.62 190 TRP A O 1
ATOM 1409 N N . SER A 1 191 ? 2.347 2.557 -0.544 1.00 92.19 191 SER A N 1
ATOM 1410 C CA . SER A 1 191 ? 3.196 1.420 -0.169 1.00 92.19 191 SER A CA 1
ATOM 1411 C C . SER A 1 191 ? 3.675 1.450 1.279 1.00 92.19 191 SER A C 1
ATOM 1413 O O . SER A 1 191 ? 3.891 0.390 1.868 1.00 92.19 191 SER A O 1
ATOM 1415 N N . PHE A 1 192 ? 3.807 2.639 1.864 1.00 91.06 192 PHE A N 1
ATOM 1416 C CA . PHE A 1 192 ? 4.203 2.818 3.261 1.00 91.06 192 PHE A CA 1
ATOM 1417 C C . PHE A 1 192 ? 3.032 2.788 4.253 1.00 91.06 192 PHE A C 1
ATOM 1419 O O . PHE A 1 192 ? 3.267 2.746 5.466 1.00 91.06 192 PHE A O 1
ATOM 1426 N N . SER A 1 193 ? 1.792 2.776 3.758 1.00 87.44 193 SER A N 1
ATOM 1427 C CA . SER A 1 193 ? 0.569 2.800 4.562 1.00 87.44 193 SER A CA 1
ATOM 1428 C C . SER A 1 193 ? 0.505 1.686 5.621 1.00 87.44 193 SER A C 1
ATOM 1430 O O . SER A 1 193 ? 1.145 0.635 5.526 1.00 87.44 193 SER A O 1
ATOM 1432 N N . GLY A 1 194 ? -0.291 1.934 6.662 1.00 85.00 194 GLY A N 1
ATOM 1433 C CA . GLY A 1 194 ? -0.526 1.023 7.786 1.00 85.00 194 GLY A CA 1
ATOM 1434 C C . GLY A 1 194 ? 0.090 1.478 9.107 1.00 85.00 194 GLY A C 1
ATOM 1435 O O . GLY A 1 194 ? -0.279 0.954 10.150 1.00 85.00 194 GLY A O 1
ATOM 1436 N N . TRP A 1 195 ? 0.962 2.486 9.101 1.00 84.06 195 TRP A N 1
ATOM 1437 C CA . TRP A 1 195 ? 1.613 3.024 10.304 1.00 84.06 195 TRP A CA 1
ATOM 1438 C C . TRP A 1 195 ? 0.631 3.485 11.404 1.00 84.06 195 TRP A C 1
ATOM 1440 O O . TRP A 1 195 ? 0.986 3.463 12.576 1.00 84.06 195 TRP A O 1
ATOM 1450 N N . THR A 1 196 ? -0.624 3.801 11.064 1.00 83.56 196 THR A N 1
ATOM 1451 C CA . THR A 1 196 ? -1.701 4.114 12.024 1.00 83.56 196 THR A CA 1
ATOM 1452 C C . THR A 1 196 ? -2.304 2.896 12.727 1.00 83.56 196 THR A C 1
ATOM 1454 O O . THR A 1 196 ? -3.088 3.060 13.650 1.00 83.56 196 THR A O 1
ATOM 1457 N N . ASN A 1 197 ? -2.037 1.664 12.292 1.00 81.25 197 ASN A N 1
ATOM 1458 C CA . ASN A 1 197 ? -2.751 0.492 12.816 1.00 81.25 197 ASN A CA 1
ATOM 1459 C C . ASN A 1 197 ? -2.445 0.227 14.296 1.00 81.25 197 ASN A C 1
ATOM 1461 O O . ASN A 1 197 ? -3.319 -0.243 15.017 1.00 81.25 197 ASN A O 1
ATOM 1465 N N . LEU A 1 198 ? -1.238 0.571 14.757 1.00 74.56 198 LEU A N 1
ATOM 1466 C CA . LEU A 1 198 ? -0.867 0.452 16.169 1.00 74.56 198 LEU A CA 1
ATOM 1467 C C . LEU A 1 198 ? -1.695 1.385 17.060 1.00 74.56 198 LEU A C 1
ATOM 1469 O O . LEU A 1 198 ? -2.023 1.008 18.179 1.00 74.56 198 LEU A O 1
ATOM 1473 N N . THR A 1 199 ? -2.101 2.558 16.557 1.00 79.50 199 THR A N 1
ATOM 1474 C CA . THR A 1 199 ? -2.899 3.503 17.350 1.00 79.50 199 THR A CA 1
ATOM 1475 C C . THR A 1 199 ? -4.348 3.056 17.550 1.00 79.50 199 THR A C 1
ATOM 1477 O O . THR A 1 199 ? -5.067 3.612 18.372 1.00 79.50 199 THR A O 1
ATOM 1480 N N . VAL A 1 200 ? -4.805 2.040 16.815 1.00 78.31 200 VAL A N 1
ATOM 1481 C CA . VAL A 1 200 ? -6.164 1.501 16.963 1.00 78.31 200 VAL A CA 1
ATOM 1482 C C . VAL A 1 200 ? -6.271 0.568 18.171 1.00 78.31 200 VAL A C 1
ATOM 1484 O O . VAL A 1 200 ? -7.349 0.474 18.746 1.00 78.31 200 VAL A O 1
ATOM 1487 N N . VAL A 1 201 ? -5.169 -0.078 18.566 1.00 80.81 201 VAL A N 1
ATOM 1488 C CA . VAL A 1 201 ? -5.127 -1.114 19.615 1.00 80.81 201 VAL A CA 1
ATOM 1489 C C . VAL A 1 201 ? -4.225 -0.683 20.781 1.00 80.81 201 VAL A C 1
ATOM 1491 O O . VAL A 1 201 ? -3.515 -1.489 21.377 1.00 80.81 201 VAL A O 1
ATOM 1494 N N . LEU A 1 202 ? -4.211 0.620 21.082 1.00 79.31 202 LEU A N 1
ATOM 1495 C CA . LEU A 1 202 ? -3.315 1.208 22.086 1.00 79.31 202 LEU A CA 1
ATOM 1496 C C . LEU A 1 202 ? -3.514 0.635 23.489 1.00 79.31 202 LEU A C 1
ATOM 1498 O O . LEU A 1 202 ? -2.542 0.503 24.225 1.00 79.31 202 LEU A O 1
ATOM 1502 N N . GLU A 1 203 ? -4.740 0.254 23.848 1.00 75.00 203 GLU A N 1
ATOM 1503 C CA . GLU A 1 203 ? -5.053 -0.294 25.175 1.00 75.00 203 GLU A CA 1
ATOM 1504 C C . GLU A 1 203 ? -4.378 -1.650 25.449 1.00 75.00 203 GLU A C 1
ATOM 1506 O O . GLU A 1 203 ? -4.199 -2.024 26.607 1.00 75.00 203 GLU A O 1
ATOM 1511 N N . GLU A 1 204 ? -3.950 -2.376 24.411 1.00 75.38 204 GLU A N 1
ATOM 1512 C CA . GLU A 1 204 ? -3.238 -3.655 24.548 1.00 75.38 204 GLU A CA 1
ATOM 1513 C C . GLU A 1 204 ? -1.705 -3.497 24.549 1.00 75.38 204 GLU A C 1
ATOM 1515 O O . GLU A 1 204 ? -0.968 -4.462 24.788 1.00 75.38 204 GLU A O 1
ATOM 1520 N N . VAL A 1 205 ? -1.195 -2.285 24.300 1.00 78.69 205 VAL A N 1
ATOM 1521 C CA . VAL A 1 205 ? 0.244 -2.006 24.257 1.00 78.69 205 VAL A CA 1
ATOM 1522 C C . VAL A 1 205 ? 0.795 -1.903 25.680 1.00 78.69 205 VAL A C 1
ATOM 1524 O O . VAL A 1 205 ? 0.427 -1.033 26.465 1.00 78.69 205 VAL A O 1
ATOM 1527 N N . LYS A 1 206 ? 1.732 -2.792 26.027 1.00 75.50 206 LYS A N 1
ATOM 1528 C CA . LYS A 1 206 ? 2.424 -2.761 27.324 1.00 75.50 206 LYS A CA 1
ATOM 1529 C C . LYS A 1 206 ? 3.523 -1.697 27.312 1.00 75.50 206 LYS A C 1
ATOM 1531 O O . LYS A 1 206 ? 4.424 -1.807 26.490 1.00 75.50 206 LYS A O 1
ATOM 1536 N N . LYS A 1 207 ? 3.490 -0.768 28.280 1.00 78.31 207 LYS A N 1
ATOM 1537 C CA . LYS A 1 207 ? 4.450 0.350 28.438 1.00 78.31 207 LYS A CA 1
ATOM 1538 C C . LYS A 1 207 ? 4.584 1.183 27.150 1.00 78.31 207 LYS A C 1
ATOM 1540 O O . LYS A 1 207 ? 5.569 1.037 26.435 1.00 78.31 207 LYS A O 1
ATOM 1545 N N . PRO A 1 208 ? 3.562 1.985 26.811 1.00 68.19 208 PRO A N 1
ATOM 1546 C CA . PRO A 1 208 ? 3.566 2.796 25.596 1.00 68.19 208 PRO A CA 1
ATOM 1547 C C . PRO A 1 208 ? 4.466 4.045 25.680 1.00 68.19 208 PRO A C 1
ATOM 1549 O O . PRO A 1 208 ? 4.668 4.682 24.651 1.00 68.19 208 PRO A O 1
ATOM 1552 N N . GLU A 1 209 ? 4.955 4.408 26.875 1.00 67.88 209 GLU A N 1
ATOM 1553 C CA . GLU A 1 209 ? 5.980 5.451 27.094 1.00 67.88 209 GLU A CA 1
ATOM 1554 C C . GLU A 1 209 ? 7.404 5.013 26.719 1.00 67.88 209 GLU A C 1
ATOM 1556 O O . GLU A 1 209 ? 8.133 5.867 26.167 1.00 67.88 209 GLU A O 1
#

Secondary structure (DSSP, 8-state):
---SHHHHHHHHHHHHH--HHHHHHHHHHHHHHHHHHHHHHHHHHHH--STTTHHHHHHHHH-HHHHHHHHHHIIIIIHHHHHHHHHHHHHHHHHGGGSTTSPPPHHHHHHHHHHHHHHHHHHHHH-HHHHHHHHHHHHHHHHHHHHHHHHHHHHHHHHHTTGGG-TTTTTTT----HHHHHHHHHHHHHHHTTTTGGGGGGGG-S---

Solvent-accessible surface area (backbone atoms only — not comparable to full-atom values): 11206 Å² total; per-residue (Å²): 82,93,60,73,33,70,80,54,28,59,62,54,23,32,72,36,28,52,8,64,47,57,33,54,51,45,49,51,51,35,51,52,54,48,51,55,52,41,49,56,49,49,55,51,40,59,73,51,69,53,62,50,26,72,42,50,56,35,33,75,76,66,33,66,70,60,18,47,54,52,48,48,44,42,64,71,48,51,51,54,51,51,52,51,52,54,30,42,51,50,20,49,65,72,47,44,82,82,31,77,97,51,84,72,56,69,67,60,31,51,53,44,15,51,51,50,51,52,51,52,50,50,42,52,72,73,34,60,71,59,42,50,53,52,49,52,50,51,51,51,54,53,51,52,51,52,51,52,52,51,53,51,50,53,54,49,36,74,73,63,51,59,73,83,60,35,84,83,57,10,53,44,71,55,40,86,45,72,66,30,48,51,52,21,46,52,38,38,39,57,26,47,45,64,64,62,58,63,35,38,52,37,71,77,51,79,81,76,125

Mean predicted aligned error: 5.47 Å

Foldseek 3Di:
DADCLVVPLLVLLCVLFVFQLVLVVLLVVLVVVLVVVLVVQLVLCVVDLDADFPLVSCCVVPNDPVSVVVVCCCVPPVPVVVLLVVLLVVLQVVCDVVADPDRPDPVSSNVSSVVVSVVLVVCVVPDPVVNVVVVVVCVVVVVVVVVVVVVVVVVCCVVPNVPSCPPVRRNPRTDPDPVSSVSSSVSSNVSVPDSRVCSNPSNPDDPSD

Nearest PDB structures (foldseek):
  6li9-assembly1_B  TM=9.593E-01  e=2.199E-11  Homo sapiens
  8wny-assembly1_B  TM=9.787E-01  e=1.056E-09  Homo sapiens
  8ida-assembly1_B  TM=8.344E-01  e=1.439E-09  Homo sapiens
  6irs-assembly1_B  TM=9.318E-01  e=3.718E-08  Homo sapiens
  8a6l-assembly1_B  TM=9.544E-01  e=1.219E-07  Homo sapiens

InterPro domains:
  IPR002293 Amino acid/polyamine transporter I [PF13520] (1-207)
  IPR050598 Cellular Amino Acid Transporter [PTHR11785] (1-209)

Sequence (209 aa):
MIGSGIFMSPQFVMSNVGSPGASLIIWAVCGLVTICAALTFAELGTIFRESGGQFIYILRLYGPLPAFFVSFTVIIVLKPSSIAAVSLSFAQYAVAPFYPGCMPPTLVVKCIAVVAILMVATVNMLSVRFAMAIQTIFLVTKTLGLIVIMIGGIAFIAQNGLENLDSDIAFEGTTLGLSSLGMALYQGLWSFSGWTNLTVVLEEVKKPE

pLDDT: mean 90.37, std 6.18, range [67.88, 97.81]

Radius of gyration: 20.27 Å; Cα contacts (8 Å, |Δi|>4): 174; chains: 1; bounding box: 47×39×52 Å